Protein AF-A0A8J8JV23-F1 (afdb_monomer)

Mean predicted aligned error: 17.02 Å

Nearest PDB structures (foldseek):
  8tu9-assembly1_B  TM=4.210E-01  e=2.692E-02  Aequorea victoria
  3njx-assembly1_A  TM=4.064E-01  e=8.772E-01  Aspergillus aculeatus
  1nkg-assembly1_A  TM=3.858E-01  e=7.006E-01  Aspergillus aculeatus
  2xhn-assembly2_A  TM=3.857E-01  e=9.815E-01  Aspergillus aculeatus

Radius of gyration: 30.52 Å; Cα contacts (8 Å, |Δi|>4): 225; chains: 1; bounding box: 87×31×76 Å

Organism: NCBI:txid2656915

pLDDT: mean 76.1, std 19.79, range [37.12, 97.56]

Solvent-accessible surface area (backbone atoms only — not comparable to full-atom values): 10324 Å² total; per-residue (Å²): 131,64,68,71,62,57,54,55,53,54,53,52,56,63,59,53,73,77,69,69,80,56,92,47,72,57,88,55,64,65,30,44,37,36,42,33,51,50,73,43,43,64,84,41,45,37,35,42,34,46,85,94,43,77,43,78,51,89,56,64,42,81,45,74,52,68,50,37,87,38,72,72,43,57,34,40,34,37,37,34,51,92,90,46,62,36,48,72,50,79,50,56,54,78,76,58,44,27,36,35,40,38,42,68,26,69,56,96,54,29,74,37,66,48,80,46,80,40,72,58,79,73,71,86,85,49,90,82,72,71,69,71,66,56,50,53,55,50,51,51,51,48,60,59,46,51,54,53,53,50,51,52,52,51,53,51,50,51,51,53,52,50,53,54,54,56,56,59,66,72,73,75,82,83,86,130

Sequence (176 aa):
MNVRKFYGVLLLFITLSALADMPGNHRRQDIRVVFSNISALGNYTLHVKDFDTDSVITKDTLYTIYASQGLPHEIIIYASLGTVFTDSIFLSEVEQENLGIAFTGIADNKLLYTTTRTSLAGDNENAGKGKDGITKSVRQFWKRNEILIGISLVAVLILVVYFFWRKKKTSIGHIE

Structure (mmCIF, N/CA/C/O backbone):
data_AF-A0A8J8JV23-F1
#
_entry.id   AF-A0A8J8JV23-F1
#
loop_
_atom_site.group_PDB
_atom_site.id
_atom_site.type_symbol
_atom_site.label_atom_id
_atom_site.label_alt_id
_atom_site.label_comp_id
_atom_site.label_asym_id
_atom_site.label_entity_id
_atom_site.label_seq_id
_atom_site.pdbx_PDB_ins_code
_atom_site.Cartn_x
_atom_site.Cartn_y
_atom_site.Cartn_z
_atom_site.occupancy
_atom_site.B_iso_or_equiv
_atom_site.auth_seq_id
_atom_site.auth_comp_id
_atom_site.auth_asym_id
_atom_site.auth_atom_id
_atom_site.pdbx_PDB_model_num
ATOM 1 N N . MET A 1 1 ? 43.138 -14.784 -42.686 1.00 50.25 1 MET A N 1
ATOM 2 C CA . MET A 1 1 ? 41.733 -14.635 -42.240 1.00 50.25 1 MET A CA 1
ATOM 3 C C . MET A 1 1 ? 41.037 -13.670 -43.192 1.00 50.25 1 MET A C 1
ATOM 5 O O . MET A 1 1 ? 41.520 -12.559 -43.355 1.00 50.25 1 MET A O 1
ATOM 9 N N . ASN A 1 2 ? 40.005 -14.115 -43.918 1.00 47.91 2 ASN A N 1
ATOM 10 C CA . ASN A 1 2 ? 39.384 -13.309 -44.977 1.00 47.91 2 ASN A CA 1
ATOM 11 C C . ASN A 1 2 ? 38.635 -12.118 -44.368 1.00 47.91 2 ASN A C 1
ATOM 13 O O . ASN A 1 2 ? 37.629 -12.306 -43.690 1.00 47.91 2 ASN A O 1
ATOM 17 N N . VAL A 1 3 ? 39.118 -10.907 -44.646 1.00 52.97 3 VAL A N 1
ATOM 18 C CA . VAL A 1 3 ? 38.611 -9.621 -44.138 1.00 52.97 3 VAL A CA 1
ATOM 19 C C . VAL A 1 3 ? 37.086 -9.484 -44.312 1.00 52.97 3 VAL A C 1
ATOM 21 O O . VAL A 1 3 ? 36.395 -9.003 -43.422 1.00 52.97 3 VAL A O 1
ATOM 24 N N . ARG A 1 4 ? 36.528 -10.040 -45.396 1.00 49.84 4 ARG A N 1
ATOM 25 C CA . ARG A 1 4 ? 35.076 -10.094 -45.654 1.00 49.84 4 ARG A CA 1
ATOM 26 C C . ARG A 1 4 ? 34.268 -10.894 -44.622 1.00 49.84 4 ARG A C 1
ATOM 28 O O . ARG A 1 4 ? 33.140 -10.520 -44.327 1.00 49.84 4 ARG A O 1
ATOM 35 N N . LYS A 1 5 ? 34.825 -11.973 -44.060 1.00 50.97 5 LYS A N 1
ATOM 36 C CA . LYS A 1 5 ? 34.137 -12.804 -43.054 1.00 50.97 5 LYS A CA 1
ATOM 37 C C . LYS A 1 5 ? 34.098 -12.127 -41.679 1.00 50.97 5 LYS A C 1
ATOM 39 O O . LYS A 1 5 ? 33.143 -12.325 -40.942 1.00 50.97 5 LYS A O 1
ATOM 44 N N . PHE A 1 6 ? 35.091 -11.294 -41.365 1.00 55.69 6 PHE A N 1
ATOM 45 C CA . PHE A 1 6 ? 35.147 -10.552 -40.102 1.00 55.69 6 PHE A CA 1
ATOM 46 C C . PHE A 1 6 ? 34.086 -9.442 -40.044 1.00 55.69 6 PHE A C 1
ATOM 48 O O . PHE A 1 6 ? 33.367 -9.329 -39.055 1.00 55.69 6 PHE A O 1
ATOM 55 N N . TYR A 1 7 ? 33.912 -8.691 -41.140 1.00 55.41 7 TYR A N 1
ATOM 56 C CA . TYR A 1 7 ? 32.867 -7.666 -41.227 1.00 55.41 7 TYR A CA 1
ATOM 57 C C . TYR A 1 7 ? 31.451 -8.247 -41.175 1.00 55.41 7 TYR A C 1
ATOM 59 O O . TYR A 1 7 ? 30.587 -7.647 -40.548 1.00 55.41 7 TYR A O 1
ATOM 67 N N . GLY A 1 8 ? 31.220 -9.425 -41.767 1.00 60.44 8 GLY A N 1
ATOM 68 C CA . GLY A 1 8 ? 29.911 -10.087 -41.719 1.00 60.44 8 GLY A CA 1
ATOM 69 C C . GLY A 1 8 ? 29.482 -10.486 -40.302 1.00 60.44 8 GLY A C 1
ATOM 70 O O . GLY A 1 8 ? 28.330 -10.284 -39.937 1.00 60.44 8 GLY A O 1
ATOM 71 N N . VAL A 1 9 ? 30.413 -10.987 -39.482 1.00 61.78 9 VAL A N 1
ATOM 72 C CA . VAL A 1 9 ? 30.129 -11.354 -38.082 1.00 61.78 9 VAL A CA 1
ATOM 73 C C . VAL A 1 9 ? 29.906 -10.110 -37.217 1.00 61.78 9 VAL A C 1
ATOM 75 O O . VAL A 1 9 ? 28.979 -10.087 -36.413 1.00 61.78 9 VAL A O 1
ATOM 78 N N . LEU A 1 10 ? 30.696 -9.049 -37.416 1.00 57.66 10 LEU A N 1
ATOM 79 C CA . LEU A 1 10 ? 30.537 -7.786 -36.684 1.00 57.66 10 LEU A CA 1
ATOM 80 C C . LEU A 1 10 ? 29.166 -7.134 -36.947 1.00 57.66 10 LEU A C 1
ATOM 82 O O . LEU A 1 10 ? 28.519 -6.657 -36.019 1.00 57.66 10 LEU A O 1
ATOM 86 N N . LEU A 1 11 ? 28.705 -7.149 -38.202 1.00 60.03 11 LEU A N 1
ATOM 87 C CA . LEU A 1 11 ? 27.408 -6.588 -38.595 1.00 60.03 11 LEU A CA 1
ATOM 88 C C . LEU A 1 11 ? 26.241 -7.367 -37.967 1.00 60.03 11 LEU A C 1
ATOM 90 O O . LEU A 1 11 ? 25.270 -6.757 -37.528 1.00 60.03 11 LEU A O 1
ATOM 94 N N . LEU A 1 12 ? 26.385 -8.690 -37.834 1.00 57.69 12 LEU A N 1
ATOM 95 C CA . LEU A 1 12 ? 25.394 -9.558 -37.195 1.00 57.69 12 LEU A CA 1
ATOM 96 C C . LEU A 1 12 ? 25.214 -9.227 -35.700 1.00 57.69 12 LEU A C 1
ATOM 98 O O . LEU A 1 12 ? 24.085 -9.129 -35.220 1.00 57.69 12 LEU A O 1
ATOM 102 N N . PHE A 1 13 ? 26.314 -8.974 -34.979 1.00 56.44 13 PHE A N 1
ATOM 103 C CA . PHE A 1 13 ? 26.270 -8.581 -33.564 1.00 56.44 13 PHE A CA 1
ATOM 104 C C . PHE A 1 13 ? 25.651 -7.195 -33.341 1.00 56.44 13 PHE A C 1
ATOM 106 O O . PHE A 1 13 ? 24.927 -7.007 -32.369 1.00 56.44 13 PHE A O 1
ATOM 113 N N . ILE A 1 14 ? 25.875 -6.234 -34.242 1.00 58.44 14 ILE A N 1
ATOM 114 C CA . ILE A 1 14 ? 25.307 -4.881 -34.107 1.00 58.44 14 ILE A CA 1
ATOM 115 C C . ILE A 1 14 ? 23.785 -4.892 -34.333 1.00 58.44 14 ILE A C 1
ATOM 117 O O . ILE A 1 14 ? 23.065 -4.150 -33.669 1.00 58.44 14 ILE A O 1
ATOM 121 N N . THR A 1 15 ? 23.275 -5.756 -35.218 1.00 53.88 15 THR A N 1
ATOM 122 C CA . THR A 1 15 ? 21.828 -5.861 -35.475 1.00 53.88 15 THR A CA 1
ATOM 123 C C . THR A 1 15 ? 21.056 -6.618 -34.394 1.00 53.88 15 THR A C 1
ATOM 125 O O . THR A 1 15 ? 19.882 -6.329 -34.179 1.00 53.88 15 THR A O 1
ATOM 128 N N . LEU A 1 16 ? 21.693 -7.560 -33.690 1.00 52.31 16 LEU A N 1
ATOM 129 C CA . LEU A 1 16 ? 21.030 -8.364 -32.655 1.00 52.31 16 LEU A CA 1
ATOM 130 C C . LEU A 1 16 ? 20.823 -7.591 -31.344 1.00 52.31 16 LEU A C 1
ATOM 132 O O . LEU A 1 16 ? 19.812 -7.790 -30.675 1.00 52.31 16 LEU A O 1
ATOM 136 N N . SER A 1 17 ? 21.711 -6.651 -31.010 1.00 52.59 17 SER A N 1
ATOM 137 C CA . SER A 1 17 ? 21.588 -5.818 -29.803 1.00 52.59 17 SER A CA 1
ATOM 138 C C . SER A 1 17 ? 20.386 -4.863 -29.823 1.00 52.59 17 SER A C 1
ATOM 140 O O . SER A 1 17 ? 20.011 -4.344 -28.778 1.00 52.59 17 SER A O 1
ATOM 142 N N . ALA A 1 18 ? 19.791 -4.608 -30.994 1.00 52.41 18 ALA A N 1
ATOM 143 C CA . ALA A 1 18 ? 18.689 -3.657 -31.157 1.00 52.41 18 ALA A CA 1
ATOM 144 C C . ALA A 1 18 ? 17.286 -4.284 -31.021 1.00 52.41 18 ALA A C 1
ATOM 146 O O . ALA A 1 18 ? 16.304 -3.546 -31.013 1.00 52.41 18 ALA A O 1
ATOM 147 N N . LEU A 1 19 ? 17.179 -5.616 -30.931 1.00 51.28 19 LEU A N 1
ATOM 148 C CA . LEU A 1 19 ? 15.896 -6.340 -30.902 1.00 51.28 19 LEU A CA 1
ATOM 149 C C . LEU A 1 19 ? 15.703 -7.220 -29.659 1.00 51.28 19 LEU A C 1
ATOM 151 O O . LEU A 1 19 ? 14.712 -7.941 -29.569 1.00 51.28 19 LEU A O 1
ATOM 155 N N . ALA A 1 20 ? 16.618 -7.164 -28.693 1.00 50.31 20 ALA A N 1
ATOM 156 C CA . ALA A 1 20 ? 16.423 -7.817 -27.407 1.00 50.31 20 ALA A CA 1
ATOM 157 C C . ALA A 1 20 ? 15.536 -6.936 -26.511 1.00 50.31 20 ALA A C 1
ATOM 159 O O . ALA A 1 20 ? 16.033 -6.178 -25.680 1.00 50.31 20 ALA A O 1
ATOM 160 N N . ASP A 1 21 ? 14.219 -7.022 -26.702 1.00 48.59 21 ASP A N 1
ATOM 161 C CA . ASP A 1 21 ? 13.261 -6.593 -25.685 1.00 48.59 21 ASP A CA 1
ATOM 162 C C . ASP A 1 21 ? 13.390 -7.569 -24.506 1.00 48.59 21 ASP A C 1
ATOM 164 O O . ASP A 1 21 ? 13.014 -8.740 -24.604 1.00 48.59 21 ASP A O 1
ATOM 168 N N . MET A 1 22 ? 14.073 -7.151 -23.435 1.00 53.62 22 MET A N 1
ATOM 169 C CA . MET A 1 22 ? 14.264 -8.013 -22.271 1.00 53.62 22 MET A CA 1
ATOM 170 C C . MET A 1 22 ? 12.899 -8.234 -21.604 1.00 53.62 22 MET A C 1
ATOM 172 O O . MET A 1 22 ? 12.209 -7.250 -21.319 1.00 53.62 22 MET A O 1
ATOM 176 N N . PRO A 1 23 ? 12.499 -9.488 -21.315 1.00 51.38 23 PRO A N 1
ATOM 177 C CA . PRO A 1 23 ? 11.254 -9.749 -20.604 1.00 51.38 23 PRO A CA 1
ATOM 178 C C . PRO A 1 23 ? 11.261 -8.978 -19.278 1.00 51.38 23 PRO A C 1
ATOM 180 O O . PRO A 1 23 ? 12.171 -9.137 -18.466 1.00 51.38 23 PRO A O 1
ATOM 183 N N . GLY A 1 24 ? 10.269 -8.103 -19.093 1.00 57.12 24 GLY A N 1
ATOM 184 C CA . GLY A 1 24 ? 10.152 -7.224 -17.924 1.00 57.12 24 GLY A CA 1
ATOM 185 C C . GLY A 1 24 ? 10.382 -5.734 -18.193 1.00 57.12 24 GLY A C 1
ATOM 186 O O . GLY A 1 24 ? 10.055 -4.927 -17.328 1.00 57.12 24 GLY A O 1
ATOM 187 N N . ASN A 1 25 ? 10.854 -5.329 -19.376 1.00 65.00 25 ASN A N 1
ATOM 188 C CA . ASN A 1 25 ? 11.055 -3.915 -19.717 1.00 65.00 25 ASN A CA 1
ATOM 189 C C . ASN A 1 25 ? 9.780 -3.229 -20.254 1.00 65.00 25 ASN A C 1
ATOM 191 O O . ASN A 1 25 ? 9.793 -2.554 -21.283 1.00 65.00 25 ASN A O 1
ATOM 195 N N . HIS A 1 26 ? 8.651 -3.402 -19.566 1.00 69.25 26 HIS A N 1
ATOM 196 C CA . HIS A 1 26 ? 7.445 -2.638 -19.876 1.00 69.25 26 HIS A CA 1
ATOM 197 C C . HIS A 1 26 ? 7.472 -1.323 -19.106 1.00 69.25 26 HIS A C 1
ATOM 199 O O . HIS A 1 26 ? 7.594 -1.309 -17.881 1.00 69.25 26 HIS A O 1
ATOM 205 N N . ARG A 1 27 ? 7.358 -0.206 -19.830 1.00 73.62 27 ARG A N 1
ATOM 206 C CA . ARG A 1 27 ? 7.265 1.115 -19.211 1.00 73.62 27 ARG A CA 1
ATOM 207 C C . ARG A 1 27 ? 5.939 1.213 -18.457 1.00 73.62 27 ARG A C 1
ATOM 209 O O . ARG A 1 27 ? 4.886 1.262 -19.085 1.00 73.62 27 ARG A O 1
ATOM 216 N N . ARG A 1 28 ? 6.019 1.258 -17.131 1.00 82.81 28 ARG A N 1
ATOM 217 C CA . ARG A 1 28 ? 4.885 1.504 -16.237 1.00 82.81 28 ARG A CA 1
ATOM 218 C C . ARG A 1 28 ? 4.756 2.991 -15.932 1.00 82.81 28 ARG A C 1
ATOM 220 O O . ARG A 1 28 ? 5.714 3.754 -16.087 1.00 82.81 28 ARG A O 1
ATOM 227 N N . GLN A 1 29 ? 3.555 3.399 -15.561 1.00 87.88 29 GLN A N 1
ATOM 228 C CA . GLN A 1 29 ? 3.244 4.728 -15.057 1.00 87.88 29 GLN A CA 1
ATOM 229 C C . GLN A 1 29 ? 3.051 4.675 -13.543 1.00 87.88 29 GLN A C 1
ATOM 231 O O . GLN A 1 29 ? 2.683 3.631 -12.999 1.00 87.88 29 GLN A O 1
ATOM 236 N N . ASP A 1 30 ? 3.300 5.811 -12.892 1.00 90.50 30 ASP A N 1
ATOM 237 C CA . ASP A 1 30 ? 3.041 5.973 -11.466 1.00 90.50 30 ASP A CA 1
ATOM 238 C C . ASP A 1 30 ? 1.550 5.772 -11.191 1.00 90.50 30 ASP A C 1
ATOM 240 O O . ASP A 1 30 ? 0.693 6.327 -11.889 1.00 90.50 30 ASP A O 1
ATOM 244 N N . ILE A 1 31 ? 1.245 5.027 -10.135 1.00 91.69 31 ILE A N 1
ATOM 245 C CA . ILE A 1 31 ? -0.125 4.790 -9.693 1.00 91.69 31 ILE A CA 1
ATOM 246 C C . ILE A 1 31 ? -0.427 5.644 -8.477 1.00 91.69 31 ILE A C 1
ATOM 248 O O . ILE A 1 31 ? 0.377 5.767 -7.552 1.00 91.69 31 ILE A O 1
ATOM 252 N N . ARG A 1 32 ? -1.628 6.217 -8.460 1.00 93.50 32 ARG A N 1
ATOM 253 C CA . ARG A 1 32 ? -2.138 6.976 -7.325 1.00 93.50 32 ARG A CA 1
ATOM 254 C C . ARG A 1 32 ? -3.120 6.143 -6.520 1.00 93.50 32 ARG A C 1
ATOM 256 O O . ARG A 1 32 ? -4.097 5.629 -7.062 1.00 93.50 32 ARG A O 1
ATOM 263 N N . VAL A 1 33 ? -2.881 6.086 -5.217 1.00 94.94 33 VAL A N 1
ATOM 264 C CA . VAL A 1 33 ? -3.753 5.470 -4.221 1.00 94.94 33 VAL A CA 1
ATOM 265 C C . VAL A 1 33 ? -4.296 6.564 -3.309 1.00 94.94 33 VAL A C 1
ATOM 267 O O . VAL A 1 33 ? -3.541 7.250 -2.624 1.00 94.94 33 VAL A O 1
ATOM 270 N N . VAL A 1 34 ? -5.608 6.765 -3.310 1.00 96.00 34 VAL A N 1
ATOM 271 C CA . VAL A 1 34 ? -6.286 7.686 -2.393 1.00 96.00 34 VAL A CA 1
ATOM 272 C C . VAL A 1 34 ? -6.725 6.903 -1.165 1.00 96.00 34 VAL A C 1
ATOM 274 O O . VAL A 1 34 ? -7.522 5.976 -1.282 1.00 96.00 34 VAL A O 1
ATOM 277 N N . PHE A 1 35 ? -6.239 7.288 0.009 1.00 96.12 35 PHE A N 1
ATOM 278 C CA . PHE A 1 35 ? -6.721 6.787 1.290 1.00 96.12 35 PHE A CA 1
ATOM 279 C C . PHE A 1 35 ? -7.755 7.758 1.856 1.00 96.12 35 PHE A C 1
ATOM 281 O O . PHE A 1 35 ? -7.460 8.941 2.044 1.00 96.12 35 PHE A O 1
ATOM 288 N N . SER A 1 36 ? -8.961 7.266 2.127 1.00 96.75 36 SER A N 1
ATOM 289 C CA . SER A 1 36 ? -10.078 8.066 2.639 1.00 96.75 36 SER A CA 1
ATOM 290 C C . SER A 1 36 ? -10.723 7.424 3.860 1.00 96.75 36 SER A C 1
ATOM 292 O O . SER A 1 36 ? -10.706 6.200 4.009 1.00 96.75 36 SER A O 1
ATOM 294 N N . ASN A 1 37 ? -11.340 8.252 4.704 1.00 96.19 37 ASN A N 1
ATOM 295 C CA . ASN A 1 37 ? -11.977 7.847 5.957 1.00 96.19 37 ASN A CA 1
ATOM 296 C C . ASN A 1 37 ? -11.019 7.124 6.917 1.00 96.19 37 ASN A C 1
ATOM 298 O O . ASN A 1 37 ? -11.411 6.179 7.598 1.00 96.19 37 ASN A O 1
ATOM 302 N N . ILE A 1 38 ? -9.764 7.568 7.023 1.00 95.19 38 ILE A N 1
ATOM 303 C CA . ILE A 1 38 ? -8.781 6.952 7.934 1.00 95.19 38 ILE A CA 1
ATOM 304 C C . ILE A 1 38 ? -9.235 7.052 9.394 1.00 95.19 38 ILE A C 1
ATOM 306 O O . ILE A 1 38 ? -8.977 6.154 10.191 1.00 95.19 38 ILE A O 1
ATOM 310 N N . SER A 1 39 ? -10.004 8.087 9.736 1.00 95.31 39 SER A N 1
ATOM 311 C CA . SER A 1 39 ? -10.636 8.222 11.053 1.00 95.31 39 SER A CA 1
ATOM 312 C C . SER A 1 39 ? -11.558 7.050 11.424 1.00 95.31 39 SER A C 1
ATOM 314 O O . SER A 1 39 ? -11.761 6.804 12.612 1.00 95.31 39 SER A O 1
ATOM 316 N N . ALA A 1 40 ? -12.079 6.290 10.452 1.00 95.50 40 ALA A N 1
ATOM 317 C CA . ALA A 1 40 ? -12.902 5.106 10.703 1.00 95.50 40 ALA A CA 1
ATOM 318 C C . ALA A 1 40 ? -12.113 3.948 11.344 1.00 95.50 40 ALA A C 1
ATOM 320 O O . ALA A 1 40 ? -12.711 3.059 11.946 1.00 95.50 40 ALA A O 1
ATOM 321 N N . LEU A 1 41 ? -10.777 3.964 11.263 1.00 94.94 41 LEU A N 1
ATOM 322 C CA . LEU A 1 41 ? -9.901 2.982 11.914 1.00 94.94 41 LEU A CA 1
ATOM 323 C C . LEU A 1 41 ? -9.806 3.190 13.440 1.00 94.94 41 LEU A C 1
ATOM 325 O O . LEU A 1 41 ? -9.291 2.330 14.159 1.00 94.94 41 LEU A O 1
ATOM 329 N N . GLY A 1 42 ? -10.328 4.307 13.959 1.00 94.12 42 GLY A N 1
ATOM 330 C CA . GLY A 1 42 ? -10.364 4.609 15.387 1.00 94.12 42 GLY A CA 1
ATOM 331 C C . GLY A 1 42 ? -8.965 4.784 15.974 1.00 94.12 42 GLY A C 1
ATOM 332 O O . GLY A 1 42 ? -8.233 5.688 15.588 1.00 94.12 42 GLY A O 1
ATOM 333 N N . ASN A 1 43 ? -8.603 3.924 16.928 1.00 95.00 43 ASN A N 1
ATOM 334 C CA . ASN A 1 43 ? -7.306 3.985 17.614 1.00 95.00 43 ASN A CA 1
ATOM 335 C C . ASN A 1 43 ? -6.175 3.286 16.848 1.00 95.00 43 ASN A C 1
ATOM 337 O O . ASN A 1 43 ? -5.027 3.340 17.287 1.00 95.00 43 ASN A O 1
ATOM 341 N N . TYR A 1 44 ? -6.491 2.588 15.758 1.00 96.38 44 TYR A N 1
ATOM 342 C CA . TYR A 1 44 ? -5.477 1.919 14.962 1.00 96.38 44 TYR A CA 1
ATOM 343 C C . TYR A 1 44 ? -4.714 2.917 14.094 1.00 96.38 44 TYR A C 1
ATOM 345 O O . TYR A 1 44 ? -5.290 3.824 13.494 1.00 96.38 44 TYR A O 1
ATOM 353 N N . THR A 1 45 ? -3.412 2.694 13.983 1.00 96.06 45 THR A N 1
ATOM 354 C CA . THR A 1 45 ? -2.516 3.440 13.104 1.00 96.06 45 THR A CA 1
ATOM 355 C C . THR A 1 45 ? -2.406 2.712 11.772 1.00 96.06 45 THR A C 1
ATOM 357 O O . THR A 1 45 ? -2.127 1.515 11.762 1.00 96.06 45 THR A O 1
ATOM 360 N N . LEU A 1 46 ? -2.612 3.411 10.652 1.00 97.56 46 LEU A N 1
ATOM 361 C CA . LEU A 1 46 ? -2.418 2.843 9.318 1.00 97.56 46 LEU A CA 1
ATOM 362 C C . LEU A 1 46 ? -0.941 2.928 8.916 1.00 97.56 46 LEU A C 1
ATOM 364 O O . LEU A 1 46 ? -0.319 3.987 9.020 1.00 97.56 46 LEU A O 1
ATOM 368 N N . HIS A 1 47 ? -0.413 1.820 8.414 1.00 97.19 47 HIS A N 1
ATOM 369 C CA . HIS A 1 47 ? 0.948 1.669 7.926 1.00 97.19 47 HIS A CA 1
ATOM 370 C C . HIS A 1 47 ? 0.941 1.342 6.439 1.00 97.19 47 HIS A C 1
ATOM 372 O O . HIS A 1 47 ? 0.144 0.525 5.971 1.00 97.19 47 HIS A O 1
ATOM 378 N N . VAL A 1 48 ? 1.862 1.961 5.709 1.00 97.12 48 VAL A N 1
ATOM 379 C CA . VAL A 1 48 ? 2.172 1.640 4.318 1.00 97.12 48 VAL A CA 1
ATOM 380 C C . VAL A 1 48 ? 3.643 1.277 4.252 1.00 97.12 48 VAL A C 1
ATOM 382 O O . VAL A 1 48 ? 4.514 2.140 4.386 1.00 97.12 48 VAL A O 1
ATOM 385 N N . LYS A 1 49 ? 3.911 -0.010 4.062 1.00 96.25 49 LYS A N 1
ATOM 386 C CA . LYS A 1 49 ? 5.251 -0.535 3.860 1.00 96.25 49 LYS A CA 1
ATOM 387 C C . LYS A 1 49 ? 5.559 -0.585 2.369 1.00 96.25 49 LYS A C 1
ATOM 389 O O . LYS A 1 49 ? 4.941 -1.344 1.626 1.00 96.25 49 LYS A O 1
ATOM 394 N N . ASP A 1 50 ? 6.523 0.225 1.970 1.00 93.75 50 ASP A N 1
ATOM 395 C CA . ASP A 1 50 ? 7.052 0.354 0.616 1.00 93.75 50 ASP A CA 1
ATOM 396 C C . ASP A 1 50 ? 8.545 0.010 0.682 1.00 93.75 50 ASP A C 1
ATOM 398 O O . ASP A 1 50 ? 9.347 0.746 1.268 1.00 93.75 50 ASP A O 1
ATOM 402 N N . PHE A 1 51 ? 8.887 -1.178 0.173 1.00 87.88 51 PHE A N 1
ATOM 403 C CA . PHE A 1 51 ? 10.196 -1.816 0.331 1.00 87.88 51 PHE A CA 1
ATOM 404 C C . PHE A 1 51 ? 10.703 -1.782 1.790 1.00 87.88 51 PHE A C 1
ATOM 406 O O . PHE A 1 51 ? 10.166 -2.469 2.666 1.00 87.88 51 PHE A O 1
ATOM 413 N N . ASP A 1 52 ? 11.741 -0.981 2.043 1.00 88.06 52 ASP A N 1
ATOM 414 C CA . ASP A 1 52 ? 12.413 -0.831 3.336 1.00 88.06 52 ASP A CA 1
ATOM 415 C C . ASP A 1 52 ? 11.816 0.295 4.198 1.00 88.06 52 ASP A C 1
ATOM 417 O O . ASP A 1 52 ? 12.247 0.512 5.332 1.00 88.06 52 ASP A O 1
ATOM 421 N N . THR A 1 53 ? 10.826 1.022 3.677 1.00 91.94 53 THR A N 1
ATOM 422 C CA . THR A 1 53 ? 10.208 2.166 4.348 1.00 91.94 53 THR A CA 1
ATOM 423 C C . THR A 1 53 ? 8.848 1.780 4.912 1.00 91.94 53 THR A C 1
ATOM 425 O O . THR A 1 53 ? 7.993 1.278 4.191 1.00 91.94 53 THR A O 1
ATOM 428 N N . ASP A 1 54 ? 8.619 2.071 6.191 1.00 94.44 54 ASP A N 1
ATOM 429 C CA . ASP A 1 54 ? 7.304 1.972 6.830 1.00 94.44 54 ASP A CA 1
ATOM 430 C C . ASP A 1 54 ? 6.774 3.381 7.110 1.00 94.44 54 ASP A C 1
ATOM 432 O O . ASP A 1 54 ? 7.306 4.116 7.947 1.00 94.4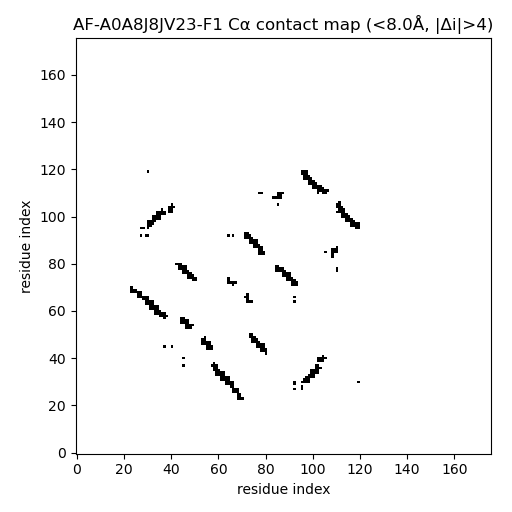4 54 ASP A O 1
ATOM 436 N N . SER A 1 55 ? 5.765 3.787 6.342 1.00 94.38 55 SER A N 1
ATOM 437 C CA . SER A 1 55 ? 5.146 5.104 6.437 1.00 94.38 55 SER A CA 1
ATOM 438 C C . SER A 1 55 ? 3.861 5.037 7.248 1.00 94.38 55 SER A C 1
ATOM 440 O O . SER A 1 55 ? 2.922 4.328 6.892 1.00 94.38 55 SER A O 1
ATOM 442 N N . VAL A 1 56 ? 3.785 5.852 8.297 1.00 95.94 56 VAL A N 1
ATOM 443 C CA . VAL A 1 56 ? 2.569 6.009 9.098 1.00 95.94 56 VAL A CA 1
ATOM 444 C C . VAL A 1 56 ? 1.648 7.043 8.457 1.00 95.94 56 VAL A C 1
ATOM 446 O O . VAL A 1 56 ? 2.033 8.198 8.261 1.00 95.94 56 VAL A O 1
ATOM 449 N N . ILE A 1 57 ? 0.407 6.647 8.180 1.00 93.88 57 ILE A N 1
ATOM 450 C CA . ILE A 1 57 ? -0.625 7.516 7.617 1.00 93.88 57 ILE A CA 1
ATOM 451 C C . ILE A 1 57 ? -1.676 7.817 8.691 1.00 93.88 57 ILE A C 1
ATOM 453 O O . IL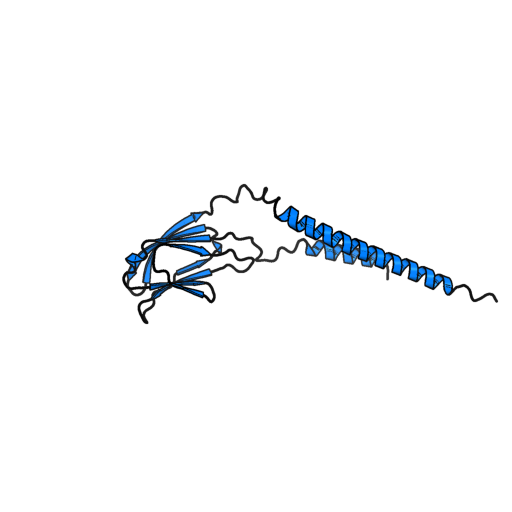E A 1 57 ? -2.403 6.937 9.141 1.00 93.88 57 ILE A O 1
ATOM 457 N N . THR A 1 58 ? -1.775 9.083 9.095 1.00 90.19 58 THR A N 1
ATOM 458 C CA . THR A 1 58 ? -2.666 9.522 10.188 1.00 90.19 58 THR A CA 1
ATOM 459 C C . THR A 1 58 ? -3.917 10.262 9.720 1.00 90.19 58 THR A C 1
ATOM 461 O O . THR A 1 58 ? -4.795 10.565 10.523 1.00 90.19 58 THR A O 1
ATOM 464 N N . LYS A 1 59 ? -3.998 10.591 8.430 1.00 92.31 59 LYS A N 1
ATOM 465 C CA . LYS A 1 59 ? -5.100 11.347 7.830 1.00 92.31 59 LYS A CA 1
ATOM 466 C C . LYS A 1 59 ? -5.258 10.986 6.365 1.00 92.31 59 LYS A C 1
ATOM 468 O O . LYS A 1 59 ? -4.287 10.572 5.731 1.00 92.31 59 LYS A O 1
ATOM 473 N N . ASP A 1 60 ? -6.461 11.202 5.851 1.00 94.00 60 ASP A N 1
ATOM 474 C CA . ASP A 1 60 ? -6.790 11.029 4.441 1.00 94.00 60 ASP A CA 1
ATOM 475 C C . ASP A 1 60 ? -5.728 11.688 3.557 1.00 94.00 60 ASP A C 1
ATOM 477 O O . ASP A 1 60 ? -5.339 12.845 3.761 1.00 94.00 60 ASP A O 1
ATOM 481 N N . THR A 1 61 ? -5.204 10.916 2.611 1.00 94.25 61 THR A N 1
ATOM 482 C CA . THR A 1 61 ? -4.038 11.319 1.831 1.00 94.25 61 THR A CA 1
ATOM 483 C C . THR A 1 61 ? -4.021 10.654 0.467 1.00 94.25 61 THR A C 1
ATOM 485 O O . THR A 1 61 ? -4.653 9.628 0.227 1.00 94.25 61 THR A O 1
ATOM 488 N N . LEU A 1 62 ? -3.237 11.250 -0.421 1.00 93.44 62 LEU A N 1
ATOM 489 C CA . LEU A 1 62 ? -2.815 10.647 -1.670 1.00 93.44 62 LEU A CA 1
ATOM 490 C C . LEU A 1 62 ? -1.451 9.990 -1.454 1.00 93.44 62 LEU A C 1
ATOM 492 O O . LEU A 1 62 ? -0.534 10.625 -0.931 1.00 93.44 62 LEU A O 1
ATOM 496 N N . TYR A 1 63 ? -1.323 8.742 -1.873 1.00 93.38 63 TYR A N 1
ATOM 497 C CA . TYR A 1 63 ? -0.083 7.986 -1.901 1.00 93.38 63 TYR A CA 1
ATOM 498 C C . TYR A 1 63 ? 0.262 7.638 -3.348 1.00 93.38 63 TYR A C 1
ATOM 500 O O . TYR A 1 63 ? -0.625 7.321 -4.140 1.00 93.38 63 TYR A O 1
ATOM 508 N N . THR A 1 64 ? 1.540 7.712 -3.706 1.00 91.94 64 THR A N 1
ATOM 509 C CA . THR A 1 64 ? 2.004 7.424 -5.067 1.00 91.94 64 THR A CA 1
ATOM 510 C C . THR A 1 64 ? 2.912 6.209 -5.033 1.00 91.94 64 THR A C 1
ATOM 512 O O . THR A 1 64 ? 3.954 6.249 -4.386 1.00 91.94 64 THR A O 1
ATOM 515 N N . ILE A 1 65 ? 2.532 5.160 -5.759 1.00 91.25 65 ILE A N 1
ATOM 516 C CA . ILE A 1 65 ? 3.407 4.027 -6.056 1.00 91.25 65 ILE A CA 1
ATOM 517 C C . ILE A 1 65 ? 4.181 4.405 -7.317 1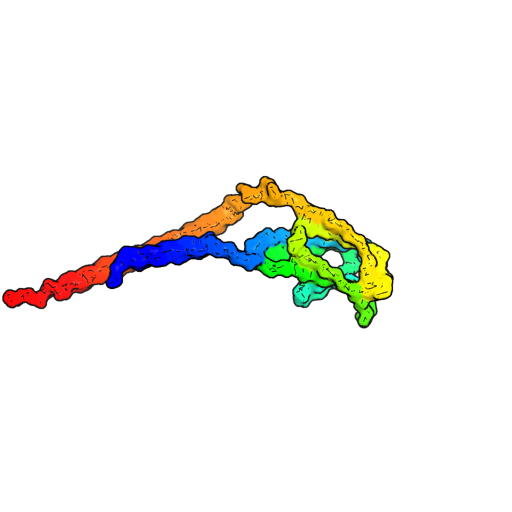.00 91.25 65 ILE A C 1
ATOM 519 O O . ILE A 1 65 ? 3.590 4.573 -8.388 1.00 91.25 65 ILE A O 1
ATOM 523 N N . TYR A 1 66 ? 5.488 4.609 -7.172 1.00 88.81 66 TYR A N 1
ATOM 524 C CA . TYR A 1 66 ? 6.345 5.014 -8.284 1.00 88.81 66 TYR A CA 1
ATOM 525 C C . TYR A 1 66 ? 6.615 3.854 -9.237 1.00 88.81 66 TYR A C 1
ATOM 527 O O . TYR A 1 66 ? 6.944 2.756 -8.783 1.00 88.81 66 TYR A O 1
ATOM 535 N N . ALA A 1 67 ? 6.561 4.160 -10.535 1.00 86.62 67 ALA A N 1
ATOM 536 C CA . ALA A 1 67 ? 6.763 3.225 -11.629 1.00 86.62 67 ALA A CA 1
ATOM 537 C C . ALA A 1 67 ? 8.119 2.507 -11.557 1.00 86.62 67 ALA A C 1
ATOM 539 O O . ALA A 1 67 ? 9.175 3.142 -11.671 1.00 86.62 67 ALA A O 1
ATOM 540 N N . SER A 1 68 ? 8.113 1.175 -11.494 1.00 83.19 68 SER A N 1
ATOM 541 C CA . SER A 1 68 ? 9.330 0.385 -11.709 1.00 83.19 68 SER A CA 1
ATOM 542 C C . SER A 1 68 ? 9.675 0.240 -13.198 1.00 83.19 68 SER A C 1
ATOM 544 O O . SER A 1 68 ? 8.807 0.119 -14.071 1.00 83.19 68 SER A O 1
ATOM 546 N N . GLN A 1 69 ? 10.974 0.167 -13.499 1.00 74.75 69 GLN A N 1
ATOM 547 C CA . GLN A 1 69 ? 11.486 -0.245 -14.812 1.00 74.75 69 GLN A CA 1
ATOM 548 C C . GLN A 1 69 ? 12.018 -1.677 -14.725 1.00 74.75 69 GLN A C 1
ATOM 550 O O . GLN A 1 69 ? 13.225 -1.905 -14.682 1.00 74.75 69 GLN A O 1
ATOM 555 N N . GLY A 1 70 ? 11.107 -2.645 -14.610 1.00 76.88 70 GLY A N 1
ATOM 556 C CA . GLY A 1 70 ? 11.466 -4.058 -14.480 1.00 76.88 70 GLY A CA 1
ATOM 557 C C . GLY A 1 70 ? 10.466 -4.854 -13.648 1.00 76.88 70 GLY A C 1
ATOM 558 O O . GLY A 1 70 ? 9.358 -5.153 -14.107 1.00 76.88 70 GLY A O 1
ATOM 559 N N . LEU A 1 71 ? 10.878 -5.206 -12.427 1.00 81.19 71 LEU A N 1
ATOM 560 C CA . LEU A 1 71 ? 10.056 -5.933 -11.460 1.00 81.19 71 LEU A CA 1
ATOM 561 C C . LEU A 1 71 ? 8.961 -5.015 -10.902 1.00 81.19 71 LEU A C 1
ATOM 563 O O . LEU A 1 71 ? 9.322 -3.964 -10.379 1.00 81.19 71 LEU A O 1
ATOM 567 N N . PRO A 1 72 ? 7.677 -5.412 -10.956 1.00 84.44 72 PRO A N 1
ATOM 568 C CA . PRO A 1 72 ? 6.595 -4.590 -10.440 1.00 84.44 72 PRO A CA 1
ATOM 569 C C . PRO A 1 72 ? 6.814 -4.164 -8.991 1.00 84.44 72 PRO A C 1
ATOM 571 O O . PRO A 1 72 ? 7.160 -4.982 -8.138 1.00 84.44 72 PRO A O 1
ATOM 574 N N . HIS A 1 73 ? 6.574 -2.887 -8.733 1.00 88.38 73 HIS A N 1
ATOM 575 C CA . HIS A 1 73 ? 6.539 -2.335 -7.392 1.00 88.38 73 HIS A CA 1
ATOM 576 C C . HIS A 1 73 ? 5.235 -2.743 -6.682 1.00 88.38 73 HIS A C 1
ATOM 578 O O . HIS A 1 73 ? 4.136 -2.583 -7.220 1.00 88.38 73 HIS A O 1
ATOM 584 N N . GLU A 1 74 ? 5.362 -3.289 -5.476 1.00 91.25 74 GLU A N 1
ATOM 585 C CA . GLU A 1 74 ? 4.256 -3.635 -4.591 1.00 91.25 74 GLU A CA 1
ATOM 586 C C . GLU A 1 74 ? 4.433 -2.976 -3.220 1.00 91.25 74 GLU A C 1
ATOM 588 O O . GLU A 1 74 ? 5.537 -2.950 -2.675 1.00 91.25 74 GLU A O 1
ATOM 593 N N . ILE A 1 75 ? 3.330 -2.481 -2.662 1.00 94.75 75 ILE A N 1
ATOM 594 C CA . ILE A 1 75 ? 3.256 -1.962 -1.297 1.00 94.75 75 ILE A CA 1
ATOM 595 C C . ILE A 1 75 ? 2.337 -2.835 -0.445 1.00 94.75 75 ILE A C 1
ATOM 597 O O . ILE A 1 75 ? 1.376 -3.435 -0.938 1.00 94.75 75 ILE A O 1
ATOM 601 N N . ILE A 1 76 ? 2.607 -2.852 0.857 1.00 96.69 76 ILE A N 1
ATOM 602 C CA . ILE A 1 76 ? 1.825 -3.581 1.853 1.00 96.69 76 ILE A CA 1
ATOM 603 C C . ILE A 1 76 ? 1.170 -2.571 2.784 1.00 96.69 76 ILE A C 1
ATOM 605 O O . ILE A 1 76 ? 1.844 -1.747 3.398 1.00 96.69 76 ILE A O 1
ATOM 609 N N . ILE A 1 77 ? -0.144 -2.653 2.923 1.00 97.38 77 ILE A N 1
ATOM 610 C CA . ILE A 1 77 ? -0.920 -1.786 3.804 1.00 97.38 77 ILE A CA 1
ATOM 611 C C . ILE A 1 77 ? -1.465 -2.633 4.943 1.00 97.38 77 ILE A C 1
ATOM 613 O O . ILE A 1 77 ? -2.074 -3.671 4.704 1.00 97.38 77 ILE A O 1
ATOM 617 N N . TYR A 1 78 ? -1.273 -2.189 6.176 1.00 97.25 78 TYR A N 1
ATOM 618 C CA . TYR A 1 78 ? -1.802 -2.854 7.363 1.00 97.25 78 TYR A CA 1
ATOM 619 C C . TYR A 1 78 ? -2.085 -1.818 8.450 1.00 97.25 78 TYR A C 1
ATOM 621 O O . TYR A 1 78 ? -1.595 -0.693 8.384 1.00 97.25 78 TYR A O 1
ATOM 629 N N . ALA A 1 79 ? -2.879 -2.170 9.455 1.00 97.50 79 ALA A N 1
ATOM 630 C CA . ALA A 1 79 ? -3.108 -1.316 10.609 1.00 97.50 79 ALA A CA 1
ATOM 631 C C . ALA A 1 79 ? -2.634 -1.987 11.899 1.00 97.50 79 ALA A C 1
ATOM 633 O O . ALA A 1 79 ? -2.645 -3.214 12.023 1.00 97.50 79 ALA A O 1
ATOM 634 N N . SER A 1 80 ? -2.199 -1.178 12.864 1.00 96.88 80 SER A N 1
ATOM 635 C CA . SER A 1 80 ? -1.686 -1.666 14.143 1.00 96.88 80 SER A CA 1
ATOM 636 C C . SER A 1 80 ? -2.253 -0.898 15.336 1.00 96.88 80 SER A C 1
ATOM 638 O O . SER A 1 80 ? -2.550 0.295 15.256 1.00 96.88 80 SER A O 1
ATOM 640 N N . LEU A 1 81 ? -2.404 -1.599 16.459 1.00 95.81 81 LEU A N 1
ATOM 641 C CA . LEU A 1 81 ? -2.723 -1.031 17.766 1.00 95.81 81 LEU A CA 1
ATOM 642 C C . LEU A 1 81 ? -1.816 -1.686 18.813 1.00 95.81 81 LEU A C 1
ATOM 644 O O . LEU A 1 81 ? -2.081 -2.788 19.299 1.00 95.81 81 LEU A O 1
ATOM 648 N N . GLY A 1 82 ? -0.713 -1.014 19.146 1.00 92.75 82 GLY A N 1
ATOM 649 C CA . GLY A 1 82 ? 0.312 -1.570 20.028 1.00 92.75 82 GLY A CA 1
ATOM 650 C C . GLY A 1 82 ? 0.989 -2.788 19.394 1.00 92.75 82 GLY A C 1
ATOM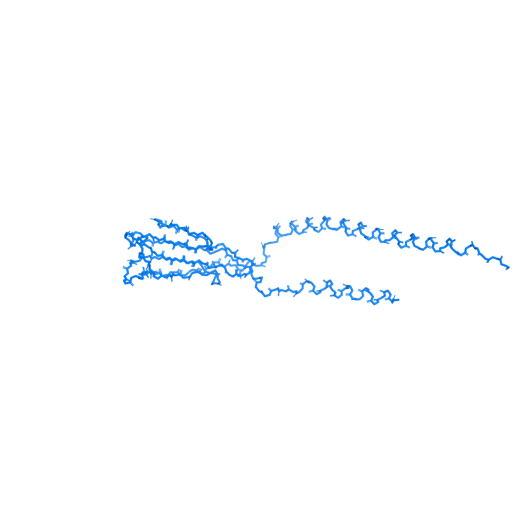 651 O O . GLY A 1 82 ? 1.750 -2.643 18.445 1.00 92.75 82 GLY A O 1
ATOM 652 N N . THR A 1 83 ? 0.724 -3.983 19.925 1.00 93.06 83 THR A N 1
ATOM 653 C CA . THR A 1 83 ? 1.270 -5.260 19.423 1.00 93.06 83 THR A CA 1
ATOM 654 C C . THR A 1 83 ? 0.285 -6.054 18.561 1.00 93.06 83 THR A C 1
ATOM 656 O O . THR A 1 83 ? 0.617 -7.148 18.106 1.00 93.06 83 THR A O 1
ATOM 659 N N . VAL A 1 84 ? -0.929 -5.537 18.356 1.00 94.00 84 VAL A N 1
ATOM 660 C CA . VAL A 1 84 ? -1.966 -6.171 17.535 1.00 94.00 84 VAL A CA 1
ATOM 661 C C . VAL A 1 84 ? -1.899 -5.606 16.122 1.00 94.00 84 VAL A C 1
ATOM 663 O O . VAL A 1 84 ? -1.880 -4.389 15.947 1.00 94.00 84 VAL A O 1
ATOM 666 N N . PHE A 1 85 ? -1.894 -6.490 15.126 1.00 96.25 85 PHE A N 1
ATOM 667 C CA . PHE A 1 85 ? -1.839 -6.148 13.706 1.00 96.25 85 PHE A CA 1
ATOM 668 C C . PHE A 1 85 ? -3.061 -6.705 12.984 1.00 96.25 85 PHE A C 1
ATOM 670 O O . PHE A 1 85 ? -3.549 -7.785 13.329 1.00 96.25 85 PHE A O 1
ATOM 677 N N . THR A 1 86 ? -3.541 -5.973 11.984 1.00 97.00 86 THR A N 1
ATOM 678 C CA . THR A 1 86 ? -4.558 -6.479 11.066 1.00 97.00 86 THR A CA 1
ATOM 679 C C . THR A 1 86 ? -3.952 -7.392 10.002 1.00 97.00 86 THR A C 1
ATOM 681 O O . THR A 1 86 ? -2.732 -7.520 9.874 1.00 97.00 86 THR A O 1
ATOM 684 N N . ASP A 1 87 ? -4.816 -7.979 9.181 1.00 95.56 87 ASP A N 1
ATOM 685 C CA . ASP A 1 87 ? -4.439 -8.448 7.855 1.00 95.56 87 ASP A CA 1
ATOM 686 C C . ASP A 1 87 ? -3.829 -7.332 6.986 1.00 95.56 87 ASP A C 1
ATOM 688 O O . ASP A 1 87 ? -3.843 -6.140 7.321 1.00 95.56 87 ASP A O 1
ATOM 692 N N . SER A 1 88 ? -3.219 -7.759 5.882 1.00 95.38 88 SER A N 1
ATOM 693 C CA . SER A 1 88 ? -2.497 -6.884 4.968 1.00 95.38 88 SER A CA 1
ATOM 694 C C . SER A 1 88 ? -3.168 -6.830 3.604 1.00 95.38 88 SER A C 1
ATOM 696 O O . SER A 1 88 ? -3.578 -7.853 3.056 1.00 95.38 88 SER A O 1
ATOM 698 N N . ILE A 1 89 ? -3.227 -5.629 3.041 1.00 95.00 89 ILE A N 1
ATOM 699 C CA . ILE A 1 89 ? -3.656 -5.369 1.671 1.00 95.00 89 ILE A CA 1
ATOM 700 C C . ILE A 1 89 ? -2.394 -5.191 0.833 1.00 95.00 89 ILE A C 1
ATOM 702 O O . ILE A 1 89 ? -1.545 -4.361 1.155 1.00 95.00 89 ILE A O 1
ATOM 706 N N . PHE A 1 90 ? -2.289 -5.952 -0.249 1.00 93.62 90 PHE A N 1
ATOM 707 C CA . PHE A 1 90 ? -1.183 -5.858 -1.194 1.00 93.62 90 PHE A CA 1
ATOM 708 C C . PHE A 1 90 ? -1.655 -5.081 -2.413 1.00 93.62 90 PHE A C 1
ATOM 710 O O . PHE A 1 90 ? -2.650 -5.457 -3.038 1.00 93.62 90 PHE A O 1
ATOM 717 N N . LEU A 1 91 ? -0.968 -3.988 -2.733 1.00 92.44 91 LEU A N 1
ATOM 718 C CA . LEU A 1 91 ? -1.241 -3.205 -3.931 1.00 92.44 91 LEU A CA 1
ATOM 719 C C . LEU A 1 91 ? -0.016 -3.215 -4.821 1.00 92.44 91 LEU A C 1
ATOM 721 O O . LEU A 1 91 ? 1.064 -2.807 -4.403 1.00 92.44 91 LEU A O 1
ATOM 725 N N . SER A 1 92 ? -0.214 -3.645 -6.060 1.00 88.44 92 SER A N 1
ATOM 726 C CA . SER A 1 92 ? 0.843 -3.730 -7.052 1.00 88.44 92 SER A CA 1
ATOM 727 C C . SER A 1 92 ? 0.573 -2.786 -8.208 1.00 88.44 92 SER A C 1
ATOM 729 O O . SER A 1 92 ? -0.565 -2.619 -8.649 1.00 88.44 92 SER A O 1
ATOM 731 N N . GLU A 1 93 ? 1.638 -2.223 -8.766 1.00 87.56 93 GLU A N 1
ATOM 732 C CA . GLU A 1 93 ? 1.527 -1.386 -9.952 1.00 87.56 93 GLU A CA 1
ATOM 733 C C . GLU A 1 93 ? 1.242 -2.155 -11.253 1.00 87.56 93 GLU A C 1
ATOM 735 O O . GLU A 1 93 ? 1.086 -1.540 -12.307 1.00 87.56 93 GLU A O 1
ATOM 740 N N . VAL A 1 94 ? 1.184 -3.492 -11.218 1.00 85.75 94 VAL A N 1
ATOM 741 C CA . VAL A 1 94 ? 0.925 -4.326 -12.409 1.00 85.75 94 VAL A CA 1
ATOM 742 C C . VAL A 1 94 ? -0.386 -3.952 -13.093 1.00 85.75 94 VAL A C 1
ATOM 744 O O . VAL A 1 94 ? -0.446 -3.954 -14.320 1.00 85.75 94 VAL A O 1
ATOM 747 N N . GLU A 1 95 ? -1.414 -3.620 -12.310 1.00 84.19 95 GLU A N 1
ATOM 748 C CA . GLU A 1 95 ? -2.762 -3.349 -12.818 1.00 84.19 95 GLU A CA 1
ATOM 749 C C . GLU A 1 95 ? -2.827 -2.042 -13.625 1.00 84.19 95 GLU A C 1
ATOM 751 O O . GLU A 1 95 ? -3.684 -1.921 -14.492 1.00 84.19 95 GLU A O 1
ATOM 756 N N . GLN A 1 96 ? -1.892 -1.100 -13.413 1.00 87.50 96 GLN A N 1
ATOM 757 C CA . GLN A 1 96 ? -1.868 0.203 -14.100 1.00 87.50 96 GLN A CA 1
ATOM 758 C C . GLN A 1 96 ? -3.217 0.951 -13.991 1.00 87.50 96 GLN A C 1
ATOM 760 O O . GLN A 1 96 ? -3.719 1.548 -14.945 1.00 87.50 96 GLN A O 1
ATOM 765 N N . GLU A 1 97 ? -3.801 0.942 -12.791 1.00 90.81 97 GLU A N 1
ATOM 766 C CA . GLU A 1 97 ? -5.041 1.638 -12.443 1.00 90.81 97 GLU A CA 1
ATOM 767 C C . GLU A 1 97 ? -4.836 2.465 -11.175 1.00 90.81 97 GLU A C 1
ATOM 769 O O . GLU A 1 97 ? -4.161 2.029 -10.248 1.00 90.81 97 GLU A O 1
ATOM 774 N N . ASN A 1 98 ? -5.445 3.649 -11.104 1.00 91.81 98 ASN A N 1
ATOM 775 C CA . ASN A 1 98 ? -5.532 4.393 -9.852 1.00 91.81 98 ASN A CA 1
ATOM 776 C C . ASN A 1 98 ? -6.532 3.713 -8.915 1.00 91.81 98 ASN A C 1
ATOM 778 O O . ASN A 1 98 ? -7.584 3.240 -9.355 1.00 91.81 98 ASN A O 1
ATOM 782 N N . LEU A 1 99 ? -6.242 3.741 -7.617 1.00 94.06 99 LEU A N 1
ATOM 783 C CA . LEU A 1 99 ? -7.093 3.146 -6.594 1.00 94.06 99 LEU A CA 1
ATOM 784 C C . LEU A 1 99 ? -7.576 4.197 -5.598 1.00 94.06 99 LEU A C 1
ATOM 786 O O . LEU A 1 99 ? -6.836 5.087 -5.192 1.00 94.06 99 LEU A O 1
ATOM 790 N N . GLY A 1 100 ? -8.822 4.068 -5.163 1.00 94.69 100 GLY A N 1
ATOM 791 C CA . GLY A 1 100 ? -9.347 4.731 -3.977 1.00 94.69 100 GLY A CA 1
ATOM 792 C C . GLY A 1 100 ? -9.733 3.684 -2.946 1.00 94.69 100 GLY A C 1
ATOM 793 O O . GLY A 1 100 ? -10.555 2.817 -3.240 1.00 94.69 100 GLY A O 1
ATOM 794 N N . ILE A 1 101 ? -9.151 3.760 -1.754 1.00 96.31 101 ILE A N 1
ATOM 795 C CA . ILE A 1 101 ? -9.460 2.907 -0.608 1.00 96.31 101 ILE A CA 1
ATOM 796 C C . ILE A 1 101 ? -10.167 3.766 0.432 1.00 96.31 101 ILE A C 1
ATOM 798 O O . ILE A 1 101 ? -9.564 4.651 1.041 1.00 96.31 101 ILE A O 1
ATOM 802 N N . ALA A 1 102 ? -11.452 3.489 0.635 1.00 96.69 102 ALA A N 1
ATOM 803 C CA . ALA A 1 102 ? -12.242 4.102 1.690 1.00 96.69 102 ALA A CA 1
ATOM 804 C C . ALA A 1 102 ? -12.390 3.111 2.846 1.00 96.69 102 ALA A C 1
ATOM 806 O O . ALA A 1 102 ? -13.046 2.072 2.707 1.00 96.69 102 ALA A O 1
ATOM 807 N N . PHE A 1 103 ? -11.767 3.431 3.980 1.00 97.00 103 PHE A N 1
ATOM 808 C CA . PHE A 1 103 ? -11.823 2.607 5.180 1.00 97.00 103 PHE A CA 1
ATOM 809 C C . PHE A 1 103 ? -13.186 2.738 5.863 1.00 97.00 103 PHE A C 1
ATOM 811 O O . PHE A 1 103 ? -13.782 3.813 5.926 1.00 97.00 103 PHE A O 1
ATOM 818 N N . THR A 1 104 ? -13.688 1.615 6.365 1.00 96.56 104 THR A N 1
ATOM 819 C CA . THR A 1 104 ? -14.980 1.525 7.066 1.00 96.56 104 THR A CA 1
ATOM 820 C C . THR A 1 104 ? -14.819 1.098 8.522 1.00 96.56 104 THR A C 1
ATOM 822 O O . THR A 1 104 ? -15.694 1.387 9.332 1.00 96.56 104 THR A O 1
ATOM 825 N N . GLY A 1 105 ? -13.695 0.467 8.871 1.00 94.69 105 GLY A N 1
ATOM 826 C CA . GLY A 1 105 ? -13.356 0.107 10.242 1.00 94.69 105 GLY A CA 1
ATOM 827 C C . GLY A 1 105 ? -12.395 -1.072 10.312 1.00 94.69 105 GLY A C 1
ATOM 828 O O . GLY A 1 105 ? -11.785 -1.457 9.314 1.00 94.69 105 GLY A O 1
ATOM 829 N N . ILE A 1 106 ? -12.282 -1.650 11.506 1.00 95.94 106 ILE A N 1
ATOM 830 C CA . ILE A 1 106 ? -11.532 -2.881 11.766 1.00 95.94 106 ILE A CA 1
ATOM 831 C C . ILE A 1 106 ? -12.436 -3.841 12.535 1.00 95.94 106 ILE A C 1
ATOM 833 O O . ILE A 1 106 ? -13.060 -3.447 13.521 1.00 95.94 106 ILE A O 1
ATOM 837 N N . ALA A 1 107 ? -12.492 -5.097 12.097 1.00 94.44 107 ALA A N 1
ATOM 838 C CA . ALA A 1 107 ? -13.205 -6.171 12.786 1.00 94.44 107 ALA A CA 1
ATOM 839 C C . ALA A 1 107 ? -12.397 -7.466 12.703 1.00 94.44 107 ALA A C 1
ATOM 841 O O . ALA A 1 107 ? -11.849 -7.775 11.649 1.00 94.44 107 ALA A O 1
ATOM 842 N N . ASP A 1 108 ? -12.305 -8.209 13.808 1.00 93.25 108 ASP A N 1
ATOM 843 C CA . ASP A 1 108 ? -11.596 -9.497 13.880 1.00 93.25 108 ASP A CA 1
ATOM 844 C C . ASP A 1 108 ? -10.161 -9.455 13.321 1.00 93.25 108 ASP A C 1
ATOM 846 O O . ASP A 1 108 ? -9.729 -10.355 12.602 1.00 93.25 108 ASP A O 1
ATOM 850 N N . ASN A 1 109 ? -9.423 -8.385 13.638 1.00 92.69 109 ASN A N 1
ATOM 851 C CA . ASN A 1 109 ? -8.084 -8.106 13.104 1.00 92.69 109 ASN A CA 1
ATOM 852 C C . ASN A 1 109 ? -8.040 -8.025 11.567 1.00 92.69 109 ASN A C 1
ATOM 854 O O . ASN A 1 109 ? -7.034 -8.375 10.956 1.00 92.69 109 ASN A O 1
ATOM 858 N N . LYS A 1 110 ? -9.115 -7.559 10.928 1.00 95.06 110 LYS A N 1
ATOM 859 C CA . LYS A 1 110 ? -9.163 -7.311 9.486 1.00 95.06 110 LYS A CA 1
ATOM 860 C C . LYS A 1 110 ? -9.495 -5.867 9.179 1.00 95.06 110 LYS A C 1
ATOM 862 O O . LYS A 1 110 ? -10.382 -5.284 9.809 1.00 95.06 110 LYS A O 1
ATOM 867 N N . LEU A 1 111 ? -8.809 -5.308 8.192 1.00 95.44 111 LEU A N 1
ATOM 868 C CA . LEU A 1 111 ? -9.153 -4.024 7.604 1.00 95.44 111 LEU A CA 1
ATOM 869 C C . LEU A 1 111 ? -10.457 -4.165 6.819 1.00 95.44 111 LEU A C 1
ATOM 871 O O . LEU A 1 111 ? -10.550 -4.930 5.861 1.00 95.44 111 LEU A O 1
ATOM 875 N N . LEU A 1 112 ? -11.469 -3.389 7.201 1.00 96.50 112 LEU A N 1
ATOM 876 C CA . LEU A 1 112 ? -12.705 -3.275 6.441 1.00 96.50 112 LEU A CA 1
ATOM 877 C C . LEU A 1 112 ? -12.617 -2.046 5.545 1.00 96.50 112 LEU A C 1
ATOM 879 O O . LEU A 1 112 ? -12.515 -0.912 6.025 1.00 96.50 112 LEU A O 1
ATOM 883 N N . TYR A 1 113 ? -12.696 -2.248 4.238 1.00 96.44 113 TYR A N 1
ATOM 884 C CA . TYR A 1 113 ? -12.561 -1.175 3.264 1.00 96.44 113 TYR A CA 1
ATOM 885 C C . TYR A 1 113 ? -13.383 -1.447 2.010 1.00 96.44 113 TYR A C 1
ATOM 887 O O . TYR A 1 113 ? -13.776 -2.574 1.712 1.00 96.44 113 TYR A O 1
ATOM 895 N N . THR A 1 114 ? -13.622 -0.381 1.258 1.00 95.94 114 THR A N 1
ATOM 896 C CA . THR A 1 114 ? -14.156 -0.450 -0.100 1.00 95.94 114 THR A CA 1
ATOM 897 C C . THR A 1 114 ? -13.116 0.090 -1.066 1.00 95.94 114 THR A C 1
ATOM 899 O O . THR A 1 114 ? -12.382 1.027 -0.742 1.00 95.94 114 THR A O 1
ATOM 902 N N . THR A 1 115 ? -13.035 -0.519 -2.246 1.00 94.44 115 THR A N 1
ATOM 903 C CA . THR A 1 115 ? -12.074 -0.131 -3.278 1.00 94.44 115 THR A CA 1
ATOM 904 C C . THR A 1 115 ? -12.808 0.388 -4.497 1.00 94.44 115 THR A C 1
ATOM 906 O O . THR A 1 115 ? -13.752 -0.228 -4.987 1.00 94.44 115 THR A O 1
ATOM 909 N N . THR A 1 116 ? -12.335 1.510 -5.015 1.00 93.56 116 THR A N 1
ATOM 910 C CA . THR A 1 116 ? -12.705 2.031 -6.327 1.00 93.56 116 THR A CA 1
ATOM 911 C C . THR A 1 116 ? -11.473 1.986 -7.208 1.00 93.56 116 THR A C 1
ATOM 913 O O . THR A 1 116 ? -10.388 2.373 -6.779 1.00 93.56 116 THR A O 1
ATOM 916 N N . ARG A 1 117 ? -11.623 1.474 -8.427 1.00 91.94 117 ARG A N 1
ATOM 917 C CA . ARG A 1 117 ? -10.549 1.454 -9.418 1.00 91.94 117 ARG A CA 1
ATOM 918 C C . ARG A 1 117 ? -10.916 2.391 -10.550 1.00 91.94 117 ARG A C 1
ATOM 920 O O . ARG A 1 117 ? -12.057 2.403 -11.008 1.00 91.94 117 ARG A O 1
ATOM 927 N N . THR A 1 118 ? -9.959 3.203 -10.965 1.00 88.56 118 THR A N 1
ATOM 928 C CA . THR A 1 118 ? -10.105 4.102 -12.105 1.00 88.56 118 THR A CA 1
ATOM 929 C C . THR A 1 118 ? -8.939 3.843 -13.035 1.00 88.56 118 THR A C 1
ATOM 931 O O . THR A 1 118 ? -7.790 4.001 -12.624 1.00 88.56 118 THR A O 1
ATOM 934 N N . SER A 1 119 ? -9.226 3.480 -14.287 1.00 85.00 119 SER A N 1
ATOM 935 C CA . SER A 1 119 ? -8.196 3.381 -15.323 1.00 85.00 119 SER A CA 1
ATOM 936 C C . SER A 1 119 ? -7.334 4.637 -15.301 1.00 85.00 119 SER A C 1
ATOM 938 O O . SER A 1 119 ? -7.860 5.753 -15.206 1.00 85.00 119 SER A O 1
ATOM 940 N N . LEU A 1 120 ? -6.018 4.476 -15.434 1.00 81.88 120 LEU A N 1
ATOM 941 C CA . LEU A 1 120 ? -5.168 5.587 -15.843 1.00 81.88 120 LEU A CA 1
ATOM 942 C C . LEU A 1 120 ? -5.760 6.098 -17.165 1.00 81.88 120 LEU A C 1
ATOM 944 O O . LEU A 1 120 ? -5.833 5.356 -18.146 1.00 81.88 120 LEU A O 1
ATOM 948 N N . ALA A 1 121 ? -6.359 7.290 -17.156 1.00 62.44 121 ALA A N 1
ATOM 949 C CA . ALA A 1 121 ? -7.076 7.798 -18.315 1.00 62.44 121 ALA A CA 1
ATOM 950 C C . ALA A 1 121 ? -6.081 7.965 -19.470 1.00 62.44 121 ALA A C 1
ATOM 952 O O . ALA A 1 121 ? -5.217 8.830 -19.410 1.00 62.44 121 ALA A O 1
ATOM 953 N N . GLY A 1 122 ? -6.218 7.116 -20.492 1.00 50.31 122 GLY A N 1
ATOM 954 C CA . GLY A 1 122 ? -5.662 7.282 -21.830 1.00 50.31 122 GLY A CA 1
ATOM 955 C C . GLY A 1 122 ? -4.182 7.653 -21.924 1.00 50.31 122 GLY A C 1
ATOM 956 O O . GLY A 1 122 ? -3.852 8.817 -22.111 1.00 50.31 122 GLY A O 1
ATOM 957 N N . ASP A 1 123 ? -3.326 6.639 -22.032 1.00 42.03 123 ASP A N 1
ATOM 958 C CA . ASP A 1 123 ? -2.161 6.720 -22.927 1.00 42.03 123 ASP A CA 1
ATOM 959 C C . ASP A 1 123 ? -2.259 5.704 -24.081 1.00 42.03 123 ASP A C 1
ATOM 961 O O . ASP A 1 123 ? -1.268 5.325 -24.698 1.00 42.03 123 ASP A O 1
ATOM 965 N N . ASN A 1 124 ? -3.492 5.312 -24.428 1.00 47.75 124 ASN A N 1
ATOM 966 C CA . ASN A 1 124 ? -3.800 4.534 -25.633 1.00 47.75 124 ASN A CA 1
ATOM 967 C C . ASN A 1 124 ? -4.185 5.390 -26.856 1.00 47.75 124 ASN A C 1
ATOM 969 O O . ASN A 1 124 ? -4.656 4.840 -27.843 1.00 47.75 124 ASN A O 1
ATOM 973 N N . GLU A 1 125 ? -3.911 6.703 -26.855 1.00 38.66 125 GLU A N 1
ATOM 974 C CA . GLU A 1 125 ? -3.962 7.539 -28.076 1.00 38.66 125 GLU A CA 1
ATOM 975 C C . GLU A 1 125 ? -2.831 8.588 -28.194 1.00 38.66 125 GLU A C 1
ATOM 977 O O . GLU A 1 125 ? -2.884 9.458 -29.059 1.00 38.66 125 GLU A O 1
ATOM 982 N N . ASN A 1 126 ? -1.751 8.507 -27.399 1.00 37.12 126 ASN A N 1
ATOM 983 C CA . ASN A 1 126 ? -0.571 9.378 -27.578 1.00 37.12 126 ASN A CA 1
ATOM 984 C C . ASN A 1 126 ? 0.796 8.690 -27.410 1.00 37.12 126 ASN A C 1
ATOM 986 O O . ASN A 1 126 ? 1.824 9.367 -27.307 1.00 37.12 126 ASN A O 1
ATOM 990 N N . ALA A 1 127 ? 0.870 7.370 -27.619 1.00 37.25 127 ALA A N 1
ATOM 991 C CA . ALA A 1 127 ? 2.129 6.654 -27.881 1.00 37.25 127 ALA A CA 1
ATOM 992 C C . ALA A 1 127 ? 2.856 7.098 -29.186 1.00 37.25 127 ALA A C 1
ATOM 994 O O . ALA A 1 127 ? 3.796 6.453 -29.646 1.00 37.25 127 ALA A O 1
ATOM 995 N N . GLY A 1 128 ? 2.447 8.224 -29.790 1.00 39.31 128 GLY A N 1
ATOM 996 C CA . GLY A 1 128 ? 3.056 8.854 -30.960 1.00 39.31 128 GLY A CA 1
ATOM 997 C C . GLY A 1 128 ? 3.646 10.257 -30.746 1.00 39.31 128 GLY A C 1
ATOM 998 O O . GLY A 1 128 ? 4.271 10.768 -31.677 1.00 39.31 128 GLY A O 1
ATOM 999 N N . LYS A 1 129 ? 3.504 10.908 -29.578 1.00 39.41 129 LYS A N 1
ATOM 1000 C CA . LYS A 1 129 ? 3.959 12.309 -29.394 1.00 39.41 129 LYS A CA 1
ATOM 1001 C C . LYS A 1 129 ? 4.691 12.590 -28.076 1.00 39.41 129 LYS A C 1
ATOM 1003 O O . LYS A 1 129 ? 4.552 13.646 -27.480 1.00 39.41 129 LYS A O 1
ATOM 1008 N N . GLY A 1 130 ? 5.587 11.686 -27.691 1.00 37.56 130 GLY A N 1
ATOM 1009 C CA . GLY A 1 130 ? 6.670 11.945 -26.732 1.00 37.56 130 GLY A CA 1
ATOM 1010 C C . GLY A 1 130 ? 8.034 12.149 -27.406 1.00 37.56 130 GLY A C 1
ATOM 1011 O O . GLY A 1 130 ? 9.053 11.724 -26.870 1.00 37.56 130 GLY A O 1
ATOM 1012 N N . LYS A 1 131 ? 8.081 12.722 -28.617 1.00 44.19 131 LYS A N 1
ATOM 1013 C CA . LYS A 1 131 ? 9.312 12.851 -29.426 1.00 44.19 131 LYS A CA 1
ATOM 1014 C C . LYS A 1 131 ? 10.108 14.140 -29.189 1.00 44.19 131 LYS A C 1
ATOM 1016 O O . LYS A 1 131 ? 10.968 14.431 -30.007 1.00 44.19 131 LYS A O 1
ATOM 1021 N N . ASP A 1 132 ? 9.903 14.873 -28.093 1.00 43.03 132 ASP A N 1
ATOM 1022 C CA . ASP A 1 132 ? 10.639 16.133 -27.854 1.00 43.03 132 ASP A CA 1
ATOM 1023 C C . ASP A 1 132 ? 11.639 16.097 -26.685 1.00 43.03 132 ASP A C 1
ATOM 1025 O O . ASP A 1 132 ? 12.612 16.854 -26.688 1.00 43.03 132 ASP A O 1
ATOM 1029 N N . GLY A 1 133 ? 11.475 15.184 -25.720 1.00 40.56 133 GLY A N 1
ATOM 1030 C CA . GLY A 1 133 ? 12.436 14.993 -24.621 1.00 40.56 133 GLY A CA 1
ATOM 1031 C C . GLY A 1 133 ? 13.535 13.976 -24.950 1.00 40.56 133 GLY A C 1
ATOM 1032 O O . GLY A 1 133 ? 14.722 14.247 -24.773 1.00 40.56 133 GLY A O 1
ATOM 1033 N N . ILE A 1 134 ? 13.141 12.825 -25.507 1.00 47.81 134 ILE A N 1
ATOM 1034 C CA . ILE A 1 134 ? 14.055 11.725 -25.856 1.00 47.81 134 ILE A CA 1
ATOM 1035 C C . ILE A 1 134 ? 14.880 12.063 -27.103 1.00 47.81 134 ILE A C 1
ATOM 1037 O O . ILE A 1 134 ? 16.057 11.731 -27.173 1.00 47.81 134 ILE A O 1
ATOM 1041 N N . THR A 1 135 ? 14.327 12.787 -28.082 1.00 43.47 135 THR A N 1
ATOM 1042 C CA . THR A 1 135 ? 15.108 13.192 -29.263 1.00 43.47 135 THR A CA 1
ATOM 1043 C C . THR A 1 135 ? 16.223 14.162 -28.907 1.00 43.47 135 THR A C 1
ATOM 1045 O O . THR A 1 135 ? 17.279 14.084 -29.523 1.00 43.47 135 THR A O 1
ATOM 1048 N N . LYS A 1 136 ? 16.060 15.041 -27.910 1.00 46.59 136 LYS A N 1
ATOM 1049 C CA . LYS A 1 136 ? 17.137 15.947 -27.487 1.00 46.59 136 LYS A CA 1
ATOM 1050 C C . LYS A 1 136 ? 18.255 15.194 -26.769 1.00 46.59 136 LYS A C 1
ATOM 1052 O O . LYS A 1 136 ? 19.411 15.378 -27.142 1.00 46.59 136 LYS A O 1
ATOM 1057 N N . SER A 1 137 ? 17.933 14.299 -25.831 1.00 50.38 137 SER A N 1
ATOM 1058 C CA . SER A 1 137 ? 18.945 13.514 -25.108 1.00 50.38 137 SER A CA 1
ATOM 1059 C C . SER A 1 137 ? 19.643 12.492 -26.009 1.00 50.38 137 SER A C 1
ATOM 1061 O O . SER A 1 137 ? 20.870 12.426 -26.012 1.00 50.38 137 SER A O 1
ATOM 1063 N N . VAL A 1 138 ? 18.902 11.777 -26.861 1.00 53.09 138 VAL A N 1
ATOM 1064 C CA . VAL A 1 138 ? 19.456 10.816 -27.826 1.00 53.09 138 VAL A CA 1
ATOM 1065 C C . VAL A 1 138 ? 20.266 11.542 -28.898 1.00 53.09 138 VAL A C 1
ATOM 1067 O O . VAL A 1 138 ? 21.396 11.150 -29.157 1.00 53.09 138 VAL A O 1
ATOM 1070 N N . ARG A 1 139 ? 19.792 12.659 -29.468 1.00 54.06 139 ARG A N 1
ATOM 1071 C CA . ARG A 1 139 ? 20.572 13.436 -30.454 1.00 54.06 139 ARG A CA 1
ATOM 1072 C C . ARG A 1 139 ? 21.840 14.032 -29.848 1.00 54.06 139 ARG A C 1
ATOM 1074 O O . ARG A 1 139 ? 22.846 14.130 -30.542 1.00 54.06 139 ARG A O 1
ATOM 1081 N N . GLN A 1 140 ? 21.819 14.414 -28.574 1.00 57.31 140 GLN A N 1
ATOM 1082 C CA . GLN A 1 140 ? 22.999 14.916 -27.872 1.00 57.31 140 GLN A CA 1
ATOM 1083 C C . GLN A 1 140 ? 23.987 13.786 -27.534 1.00 57.31 140 GLN A C 1
ATOM 1085 O O . GLN A 1 140 ? 25.192 13.983 -27.680 1.00 57.31 140 GLN A O 1
ATOM 1090 N N . PHE A 1 141 ? 23.499 12.588 -27.191 1.00 56.41 141 PHE A N 1
ATOM 1091 C CA . PHE A 1 141 ? 24.324 11.387 -27.010 1.00 56.41 141 PHE A CA 1
ATOM 1092 C C . PHE A 1 141 ? 24.945 10.916 -28.337 1.00 56.41 141 PHE A C 1
ATOM 1094 O O . PHE A 1 141 ? 26.142 10.645 -28.398 1.00 56.41 141 PHE A O 1
ATOM 1101 N N . TRP A 1 142 ? 24.172 10.924 -29.429 1.00 57.53 142 TRP A N 1
ATOM 1102 C CA . TRP A 1 142 ? 24.644 10.611 -30.782 1.00 57.53 142 TRP A CA 1
ATOM 1103 C C . TRP A 1 142 ? 25.675 11.619 -31.285 1.00 57.53 142 TRP A C 1
ATOM 1105 O O . TRP A 1 142 ? 26.718 11.195 -31.759 1.00 57.53 142 TRP A O 1
ATOM 1115 N N . LYS A 1 143 ? 25.468 12.932 -31.101 1.00 56.53 143 LYS A N 1
ATOM 1116 C CA . LYS A 1 143 ? 26.463 13.955 -31.486 1.00 56.53 143 LYS A CA 1
ATOM 1117 C C . LYS A 1 143 ? 27.797 13.796 -30.755 1.00 56.53 143 LYS A C 1
ATOM 1119 O O . LYS A 1 143 ? 28.851 14.064 -31.322 1.00 56.53 143 LYS A O 1
ATOM 1124 N N . ARG A 1 144 ? 27.764 13.381 -29.486 1.00 57.97 144 ARG A N 1
ATOM 1125 C CA . ARG A 1 144 ? 28.972 13.191 -28.671 1.00 57.97 144 ARG A CA 1
ATOM 1126 C C . ARG A 1 144 ? 29.694 11.885 -29.026 1.00 57.97 144 ARG A C 1
ATOM 1128 O O . ARG A 1 144 ? 30.921 11.861 -29.061 1.00 57.97 144 ARG A O 1
ATOM 1135 N N . ASN A 1 145 ? 28.941 10.837 -29.363 1.00 59.00 145 ASN A N 1
ATOM 1136 C CA . ASN A 1 145 ? 29.487 9.550 -29.796 1.00 59.00 145 ASN A CA 1
ATOM 1137 C C . ASN A 1 145 ? 29.941 9.541 -31.261 1.00 59.00 145 ASN A C 1
ATOM 1139 O O . ASN A 1 145 ? 30.890 8.837 -31.582 1.00 59.00 145 ASN A O 1
ATOM 1143 N N . GLU A 1 146 ? 29.341 10.344 -32.138 1.00 61.69 146 GLU A N 1
ATOM 1144 C CA . GLU A 1 146 ? 29.752 10.505 -33.540 1.00 61.69 146 GLU A CA 1
ATOM 1145 C C . GLU A 1 146 ? 31.203 10.991 -33.644 1.00 61.69 146 GLU A C 1
ATOM 1147 O O . GLU A 1 146 ? 31.985 10.458 -34.430 1.00 61.69 146 GLU A O 1
ATOM 1152 N N . ILE A 1 147 ? 31.602 11.919 -32.770 1.00 67.50 147 ILE A N 1
ATOM 1153 C CA . ILE A 1 147 ? 32.987 12.397 -32.681 1.00 67.50 147 ILE A CA 1
ATOM 1154 C C . ILE A 1 147 ? 33.928 11.260 -32.255 1.00 67.50 147 ILE A C 1
ATOM 1156 O O . ILE A 1 147 ? 34.988 11.084 -32.851 1.00 67.50 147 ILE A O 1
ATOM 1160 N N . LEU A 1 148 ? 33.543 10.451 -31.265 1.00 70.06 148 LEU A N 1
ATOM 1161 C CA . LEU A 1 148 ? 34.369 9.340 -30.776 1.00 70.06 148 LEU A CA 1
ATOM 1162 C C . LEU A 1 148 ? 34.491 8.208 -31.809 1.00 70.06 148 LEU A C 1
ATOM 1164 O O . LEU A 1 148 ? 35.578 7.659 -31.996 1.00 70.06 148 LEU A O 1
ATOM 1168 N N . ILE A 1 149 ? 33.408 7.902 -32.527 1.00 70.38 149 ILE A N 1
ATOM 1169 C CA . ILE A 1 149 ? 33.396 6.937 -33.635 1.00 70.38 149 ILE A CA 1
ATOM 1170 C C . ILE A 1 149 ? 34.269 7.448 -34.790 1.00 70.38 149 ILE A C 1
ATOM 1172 O O . ILE A 1 149 ? 35.063 6.685 -35.341 1.00 70.38 149 ILE A O 1
ATOM 1176 N N . GLY A 1 150 ? 34.191 8.743 -35.111 1.00 66.00 150 GLY A N 1
ATOM 1177 C CA . GLY A 1 150 ? 35.046 9.383 -36.110 1.00 66.00 150 GLY A CA 1
ATOM 1178 C C . GLY A 1 150 ? 36.531 9.306 -35.746 1.00 66.00 150 GLY A C 1
ATOM 1179 O O . GLY A 1 150 ? 37.347 8.891 -36.568 1.00 66.00 150 GLY A O 1
ATOM 1180 N N . ILE A 1 151 ? 36.885 9.618 -34.495 1.00 73.38 151 ILE A N 1
ATOM 1181 C CA . ILE A 1 151 ? 38.266 9.525 -33.994 1.00 73.38 151 ILE A CA 1
ATOM 1182 C C . ILE A 1 151 ? 38.773 8.077 -34.044 1.00 73.38 151 ILE A C 1
ATOM 1184 O O . ILE A 1 151 ? 39.907 7.838 -34.461 1.00 73.38 151 ILE A O 1
ATOM 1188 N N . SER A 1 152 ? 37.935 7.102 -33.678 1.00 72.12 152 SER A N 1
ATOM 1189 C CA . SER A 1 152 ? 38.283 5.679 -33.747 1.00 72.12 152 SER A CA 1
ATOM 1190 C C . SER A 1 152 ? 38.574 5.225 -35.184 1.00 72.12 152 SER A C 1
ATOM 1192 O O . SER A 1 152 ? 39.599 4.587 -35.431 1.00 72.12 152 SER A O 1
ATOM 1194 N N . LEU A 1 153 ? 37.742 5.617 -36.154 1.00 74.88 153 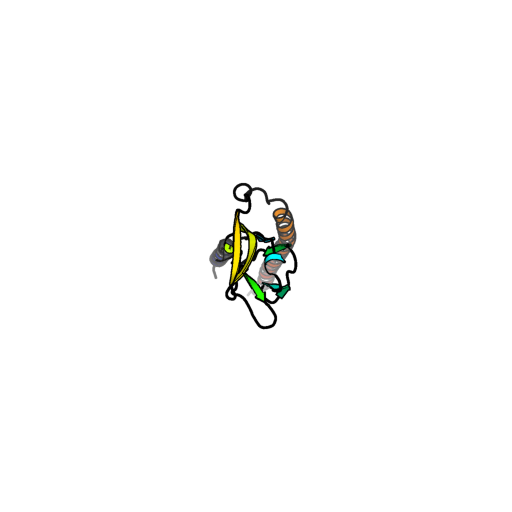LEU A N 1
ATOM 1195 C CA . LEU A 1 153 ? 37.950 5.300 -37.573 1.00 74.88 153 LEU A CA 1
ATOM 1196 C C . LEU A 1 153 ? 39.235 5.920 -38.133 1.00 74.88 153 LEU A C 1
ATOM 1198 O O . LEU A 1 153 ? 39.971 5.251 -38.861 1.00 74.88 153 LEU A O 1
ATOM 1202 N N . VAL A 1 154 ? 39.537 7.168 -37.765 1.00 79.88 154 VAL A N 1
ATOM 1203 C CA . VAL A 1 154 ? 40.778 7.846 -38.170 1.00 79.88 154 VAL A CA 1
ATOM 1204 C C . VAL A 1 154 ? 42.002 7.156 -37.566 1.00 79.88 154 VAL A C 1
ATOM 1206 O O . VAL A 1 154 ? 42.974 6.908 -38.280 1.00 79.88 154 VAL A O 1
ATOM 1209 N N . ALA A 1 155 ? 41.951 6.768 -36.289 1.00 79.62 155 ALA A N 1
ATOM 1210 C CA . ALA A 1 155 ? 43.040 6.042 -35.637 1.00 79.62 155 ALA A CA 1
ATOM 1211 C C . ALA A 1 155 ? 43.318 4.685 -36.310 1.00 79.62 155 ALA A C 1
ATOM 1213 O O . ALA A 1 155 ? 44.476 4.327 -36.540 1.00 79.62 155 ALA A O 1
ATOM 1214 N N . VAL A 1 156 ? 42.265 3.955 -36.695 1.00 83.19 156 VAL A N 1
ATOM 1215 C CA . VAL A 1 156 ? 42.394 2.692 -37.437 1.00 83.19 156 VAL A CA 1
ATOM 1216 C C . VAL A 1 156 ? 42.988 2.926 -38.829 1.00 83.19 156 VAL A C 1
ATOM 1218 O O . VAL A 1 156 ? 43.896 2.198 -39.227 1.00 83.19 156 VAL A O 1
ATOM 1221 N N . LEU A 1 157 ? 42.553 3.959 -39.557 1.00 78.56 157 LEU A N 1
ATOM 1222 C CA . LEU A 1 157 ? 43.112 4.312 -40.869 1.00 78.56 157 LEU A CA 1
ATOM 1223 C C . LEU A 1 157 ? 44.604 4.664 -40.795 1.00 78.56 157 LEU A C 1
ATOM 1225 O O . LEU A 1 157 ? 45.382 4.192 -41.625 1.00 78.56 157 LEU A O 1
ATOM 1229 N N . ILE A 1 158 ? 45.020 5.431 -39.782 1.00 83.00 158 ILE A N 1
ATOM 1230 C CA . ILE A 1 158 ? 46.432 5.772 -39.554 1.00 83.00 158 ILE A CA 1
ATOM 1231 C C . ILE A 1 158 ? 47.255 4.508 -39.290 1.00 83.00 158 ILE A C 1
ATOM 1233 O O . ILE A 1 158 ? 48.323 4.345 -39.879 1.00 83.00 158 ILE A O 1
ATOM 1237 N N . LEU A 1 159 ? 46.755 3.586 -38.463 1.00 81.31 159 LEU A N 1
ATOM 1238 C CA . LEU A 1 159 ? 47.423 2.308 -38.200 1.00 81.31 159 LEU A CA 1
ATOM 1239 C C . LEU A 1 159 ? 47.552 1.450 -39.461 1.00 81.31 159 LEU A C 1
ATOM 1241 O O . LEU A 1 159 ? 48.613 0.871 -39.693 1.00 81.31 159 LEU A O 1
ATOM 1245 N N . VAL A 1 160 ? 46.514 1.397 -40.301 1.00 81.88 160 VAL A N 1
ATOM 1246 C CA . VAL A 1 160 ? 46.544 0.665 -41.576 1.00 81.88 160 VAL A CA 1
ATOM 1247 C C . VAL A 1 160 ? 47.590 1.264 -42.519 1.00 81.88 160 VAL A C 1
ATOM 1249 O O . VAL A 1 160 ? 48.435 0.529 -43.035 1.00 81.88 160 VAL A O 1
ATOM 1252 N N . VAL A 1 161 ? 47.598 2.588 -42.709 1.00 81.25 161 VAL A N 1
ATOM 1253 C CA . VAL A 1 161 ? 48.592 3.271 -43.556 1.00 81.25 161 VAL A CA 1
ATOM 1254 C C . VAL A 1 161 ? 50.002 3.066 -43.009 1.00 81.25 161 VAL A C 1
ATOM 1256 O O . VAL A 1 161 ? 50.891 2.667 -43.760 1.00 81.25 161 VAL A O 1
ATOM 1259 N N . TYR A 1 162 ? 50.208 3.256 -41.704 1.00 81.44 162 TYR A N 1
ATOM 1260 C CA . TYR A 1 162 ? 51.492 3.027 -41.042 1.00 81.44 162 TYR A CA 1
ATOM 1261 C C . TYR A 1 162 ? 51.991 1.590 -41.241 1.00 81.44 162 TYR A C 1
ATOM 1263 O O . TYR A 1 162 ? 53.163 1.379 -41.556 1.00 81.44 162 TYR A O 1
ATOM 1271 N N . PHE A 1 163 ? 51.106 0.598 -41.126 1.00 79.38 163 PHE A N 1
ATOM 1272 C CA . PHE A 1 163 ? 51.449 -0.808 -41.323 1.00 79.38 163 PHE A CA 1
ATOM 1273 C C . PHE A 1 163 ? 51.916 -1.092 -42.759 1.00 79.38 163 PHE A C 1
ATOM 1275 O O . PHE A 1 163 ? 52.949 -1.736 -42.960 1.00 79.38 163 PHE A O 1
ATOM 1282 N N . PHE A 1 164 ? 51.222 -0.555 -43.768 1.00 72.19 164 PHE A N 1
ATOM 1283 C CA . PHE A 1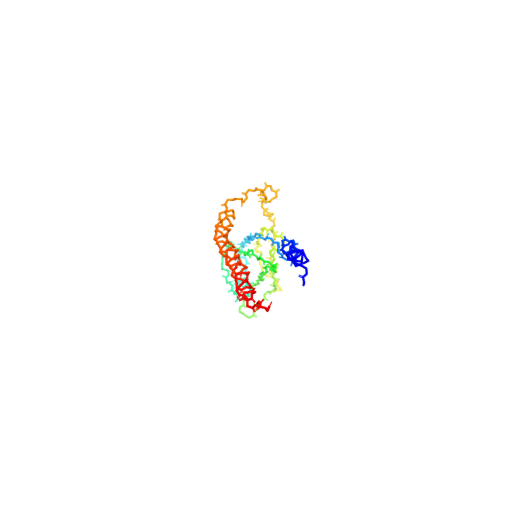 164 ? 51.639 -0.685 -45.169 1.00 72.19 164 PHE A CA 1
ATOM 1284 C C . PHE A 1 164 ? 52.929 0.082 -45.480 1.00 72.19 164 PHE A C 1
ATOM 1286 O O . PHE A 1 164 ? 53.773 -0.409 -46.232 1.00 72.19 164 PHE A O 1
ATOM 1293 N N . TRP A 1 165 ? 53.131 1.248 -44.867 1.00 71.44 165 TRP A N 1
ATOM 1294 C CA . TRP A 1 165 ? 54.345 2.042 -45.050 1.00 71.44 165 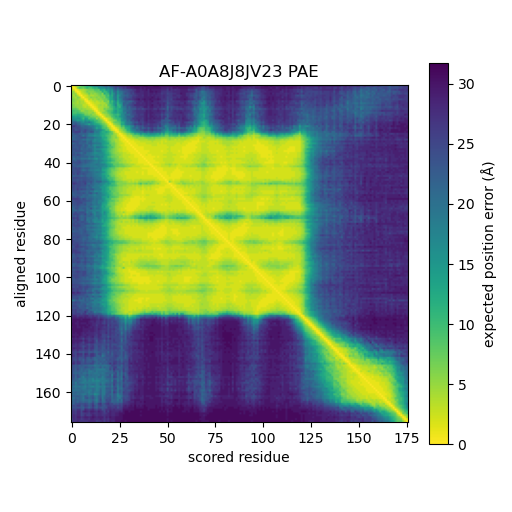TRP A CA 1
ATOM 1295 C C . TRP A 1 165 ? 55.569 1.378 -44.411 1.00 71.44 165 TRP A C 1
ATOM 1297 O O . TRP A 1 165 ? 56.640 1.325 -45.020 1.00 71.44 165 TRP A O 1
ATOM 1307 N N . ARG A 1 166 ? 55.398 0.770 -43.230 1.00 66.19 166 ARG A N 1
ATOM 13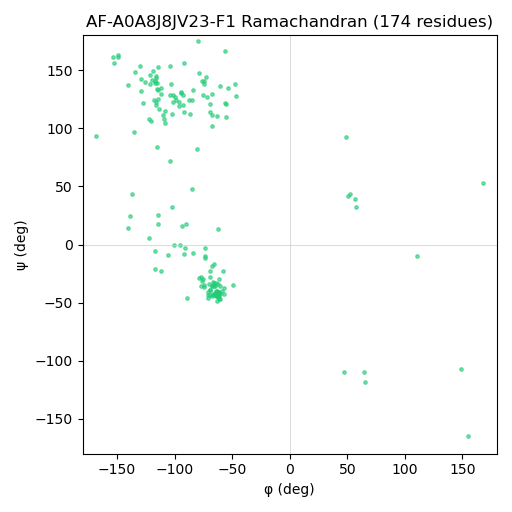08 C CA . ARG A 1 166 ? 56.433 -0.032 -42.565 1.00 66.19 166 ARG A CA 1
ATOM 1309 C C . ARG A 1 166 ? 56.803 -1.271 -43.381 1.00 66.19 166 ARG A C 1
ATOM 1311 O O . ARG A 1 166 ? 57.987 -1.573 -43.498 1.00 66.19 166 ARG A O 1
ATOM 1318 N N . LYS A 1 167 ? 55.821 -1.939 -43.999 1.00 57.97 167 LYS A N 1
ATOM 1319 C CA . LYS A 1 167 ? 56.060 -3.110 -44.859 1.00 57.97 167 LYS A CA 1
ATOM 1320 C C . LYS A 1 167 ? 56.826 -2.754 -46.142 1.00 57.97 167 LYS A C 1
ATOM 1322 O O . LYS A 1 167 ? 57.634 -3.546 -46.611 1.00 57.97 167 LYS A O 1
ATOM 1327 N N . LYS A 1 168 ? 56.632 -1.546 -46.687 1.00 55.59 168 LYS A N 1
ATOM 1328 C CA . LYS A 1 168 ? 57.359 -1.073 -47.880 1.00 55.59 168 LYS A CA 1
ATOM 1329 C C . LYS A 1 168 ? 58.847 -0.803 -47.615 1.00 55.59 168 LYS A C 1
ATOM 1331 O O . LYS A 1 168 ? 59.660 -0.965 -48.515 1.00 55.59 168 LYS A O 1
ATOM 1336 N N . LYS A 1 169 ? 59.220 -0.446 -46.378 1.00 51.00 169 LYS A N 1
ATOM 1337 C CA . LYS A 1 169 ? 60.630 -0.272 -45.981 1.00 51.00 169 LYS A CA 1
ATOM 1338 C C . LYS A 1 169 ? 61.396 -1.589 -45.816 1.00 51.00 169 LYS A C 1
ATOM 1340 O O . LYS A 1 169 ? 62.612 -1.551 -45.712 1.00 51.00 169 LYS A O 1
ATOM 1345 N N . THR A 1 170 ? 60.717 -2.737 -45.804 1.00 51.59 170 THR A N 1
ATOM 1346 C CA . THR A 1 170 ? 61.362 -4.054 -45.662 1.00 51.59 170 THR A CA 1
ATOM 1347 C C . THR A 1 170 ? 61.645 -4.751 -46.997 1.00 51.59 170 THR A C 1
ATOM 1349 O O . THR A 1 170 ? 62.204 -5.839 -46.978 1.00 51.59 170 THR A O 1
ATOM 1352 N N . SER A 1 171 ? 61.295 -4.158 -48.151 1.00 53.19 171 SER A N 1
ATOM 1353 C CA . SER A 1 171 ? 61.557 -4.756 -49.478 1.00 53.19 171 SER A CA 1
ATOM 1354 C C . SER A 1 171 ? 62.554 -3.975 -50.345 1.00 53.19 171 SER A C 1
ATOM 1356 O O . SER A 1 171 ? 62.586 -4.164 -51.558 1.00 53.19 17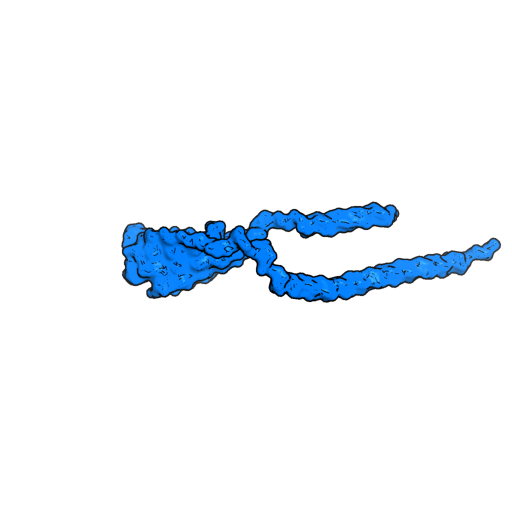1 SER A O 1
ATOM 1358 N N . ILE A 1 172 ? 63.355 -3.087 -49.753 1.00 53.62 172 ILE A N 1
ATOM 1359 C CA . ILE A 1 172 ? 64.493 -2.455 -50.436 1.00 53.62 172 ILE A CA 1
ATOM 1360 C C . ILE A 1 172 ? 65.747 -2.923 -49.707 1.00 53.62 172 ILE A C 1
ATOM 1362 O O . ILE A 1 172 ? 66.207 -2.295 -48.759 1.00 53.62 172 ILE A O 1
ATOM 1366 N N . GLY A 1 173 ? 66.217 -4.101 -50.101 1.00 54.66 173 GLY A N 1
ATOM 1367 C CA . GLY A 1 173 ? 67.359 -4.771 -49.492 1.00 54.66 173 GLY A CA 1
ATOM 1368 C C . GLY A 1 173 ? 67.471 -6.220 -49.946 1.00 54.66 173 GLY A C 1
ATOM 1369 O O . GLY A 1 173 ? 67.456 -7.104 -49.106 1.00 54.66 173 GLY A O 1
ATOM 1370 N N . HIS A 1 174 ? 67.484 -6.453 -51.259 1.00 40.09 174 HIS A N 1
ATOM 1371 C CA . HIS A 1 174 ? 68.146 -7.600 -51.890 1.00 40.09 174 HIS A CA 1
ATOM 1372 C C . HIS A 1 174 ? 68.189 -7.340 -53.401 1.00 40.09 174 HIS A C 1
ATOM 1374 O O . HIS A 1 174 ? 67.218 -7.575 -54.116 1.00 40.09 174 HIS A O 1
ATOM 1380 N N . ILE A 1 175 ? 69.301 -6.759 -53.849 1.00 43.72 175 ILE A N 1
ATOM 1381 C CA . ILE A 1 175 ? 69.803 -6.899 -55.215 1.00 43.72 175 ILE A CA 1
ATOM 1382 C C . ILE A 1 175 ? 71.040 -7.781 -55.041 1.00 43.72 175 ILE A C 1
ATOM 1384 O O . ILE A 1 175 ? 72.032 -7.321 -54.477 1.00 43.72 175 ILE A O 1
ATOM 1388 N N . GLU A 1 176 ? 70.911 -9.053 -55.407 1.00 38.25 176 GLU A N 1
ATOM 1389 C CA . GLU A 1 176 ? 72.023 -9.833 -55.964 1.00 38.25 176 GLU A CA 1
ATOM 1390 C C . GLU A 1 176 ? 71.941 -9.719 -57.487 1.00 38.25 176 GLU A C 1
ATOM 1392 O O . GLU A 1 176 ? 70.794 -9.710 -58.002 1.00 38.25 176 GLU A O 1
#

Foldseek 3Di:
DPPVVVVVVVVVVVVVVVPCPDPFQDWFAKAKEWEAPLCQQPQKWKWKAFPPDIDTDDHTDIDIDHTDRGDWTKIWIWIDDVPQIADIDIDTSPVQWHKYWYFNYDDPSYTHTDIDTGHPPDPPPVPPPPCPPCVVVVVVVCVVVVVVVVVVVVVVVVVVVVVVVVVVVVPPDDDD

Secondary structure (DSSP, 8-state):
--HHHHHHHHHHHHHHTTS---TT-----PEEEEEE-GGGGTTPEEEEEETTEEEEE-S-EEEEEPPPSSSPPEEEEEEEETTEE---EEEEGGG-EEEEEEEEEEETTEEEEEEEEEE----SS-TT--TTTHHHHHHHHHHHHHHHHHHHHHHHHHHHHHHHHHHHTTSS----